Protein AF-A0A820RMN7-F1 (afdb_monomer_lite)

Radius of gyration: 21.55 Å; chains: 1; bounding box: 41×51×62 Å

pLDDT: mean 79.32, std 16.62, range [29.55, 95.19]

Foldseek 3Di:
DAFADDDDDPPDRQTDDDPPDDYDPPPPDPPQDDFACAQNDHFDFDPDPLVVQQVVCCVVPVGRVSSVVRDDPPGDHNPPDDDDDLVQLVQQVVLCVVQDDPVQQQAAEDEAQADPDCCLPPVVQVVCVVVVRRYYYHYDSHRDPPDPQVVDPDPDGDDDDSRDHADHPNPPVQVVVCVVPVVDHGDDQDWDQDPPPRDTHHPPDPDD

InterPro domains:
  IPR001173 Glycosyltransferase 2-like [PF00535] (85-199)
  IPR029044 Nucleotide-diphospho-sugar transferases [G3DSA:3.90.550.10] (23-207)
  IPR029044 Nucleotide-diphospho-sugar transferases [SSF53448] (85-196)

Secondary structure (DSSP, 8-state):
---B--SS-TT----B--TTS--SSS-SS-----STTGGG---PPPTTHHHHHHHHHHHHHSS-HHHHHTS-TTPPPP--PPP--HHHHHHHHHHHHHHS-GGG---EEEEE-S---HIIIIIHHHHHGGGTTSEEEEE-SS---TT-GGG--SSS-----TT--PPTT-HHHHHHHHHH-TTPPP-----EE-TTT--EE-TT----

Structure (mmCIF, N/CA/C/O backbone):
data_AF-A0A820RMN7-F1
#
_entry.id   AF-A0A820RMN7-F1
#
loop_
_atom_site.group_PDB
_atom_site.id
_atom_site.type_symbol
_atom_site.label_atom_id
_atom_site.label_alt_id
_atom_site.label_comp_id
_atom_site.label_asym_id
_atom_site.label_entity_id
_atom_site.label_seq_id
_atom_site.pdbx_PDB_ins_code
_atom_site.Cartn_x
_atom_site.Cartn_y
_atom_site.Cartn_z
_atom_site.occupancy
_atom_site.B_iso_or_equiv
_atom_site.auth_seq_id
_atom_site.auth_comp_id
_atom_site.auth_asym_id
_atom_site.auth_atom_id
_atom_site.pdbx_PDB_model_num
ATOM 1 N N . MET A 1 1 ? -3.510 15.944 -2.926 1.00 29.55 1 MET A N 1
ATOM 2 C CA . MET A 1 1 ? -3.097 17.102 -3.752 1.00 29.55 1 MET A CA 1
ATOM 3 C C . MET A 1 1 ? -4.203 17.357 -4.752 1.00 29.55 1 MET A C 1
ATOM 5 O O . MET A 1 1 ? -4.685 16.384 -5.316 1.00 29.55 1 MET A O 1
ATOM 9 N N . ILE A 1 2 ? -4.699 18.585 -4.882 1.00 30.62 2 ILE A N 1
ATOM 10 C CA . ILE A 1 2 ? -5.950 18.854 -5.607 1.00 30.62 2 ILE A CA 1
ATOM 11 C C . ILE A 1 2 ? -5.766 20.124 -6.465 1.00 30.62 2 ILE A C 1
ATOM 13 O O . ILE A 1 2 ? -4.924 20.970 -6.165 1.00 30.62 2 ILE A O 1
ATOM 17 N N . TYR A 1 3 ? -6.459 20.167 -7.602 1.00 33.47 3 TYR A N 1
ATOM 18 C CA . TYR A 1 3 ? -6.174 20.997 -8.782 1.00 33.47 3 TYR A CA 1
ATOM 19 C C . TYR A 1 3 ? -7.255 22.060 -8.955 1.00 33.47 3 TYR A C 1
ATOM 21 O O . TYR A 1 3 ? -8.330 21.873 -8.399 1.00 33.47 3 TYR A O 1
ATOM 29 N N . GLN A 1 4 ? -6.983 23.138 -9.708 1.00 33.19 4 GLN A N 1
ATOM 30 C CA . GLN A 1 4 ? -7.992 24.086 -10.206 1.00 33.19 4 GLN A CA 1
ATOM 31 C C . GLN A 1 4 ? -8.276 23.866 -11.705 1.00 33.19 4 GLN A C 1
ATOM 33 O O . GLN A 1 4 ? -7.352 23.662 -12.487 1.00 33.19 4 GLN A O 1
ATOM 38 N N . ASN A 1 5 ? -9.542 23.982 -12.116 1.00 37.28 5 ASN A N 1
ATOM 39 C CA . ASN A 1 5 ? -9.984 24.147 -13.498 1.00 37.28 5 ASN A CA 1
ATOM 40 C C . ASN A 1 5 ? -10.401 25.617 -13.662 1.00 37.28 5 ASN A C 1
ATOM 42 O O . ASN A 1 5 ? -11.427 26.049 -13.122 1.00 37.28 5 ASN A O 1
ATOM 46 N N . VAL A 1 6 ? -9.554 26.414 -14.311 1.00 36.62 6 VAL A N 1
ATOM 47 C CA . VAL A 1 6 ? -9.797 27.842 -14.541 1.00 36.62 6 VAL A CA 1
ATOM 48 C C . VAL A 1 6 ? -10.595 27.962 -15.841 1.00 36.62 6 VAL A C 1
ATOM 50 O O . VAL A 1 6 ? -10.057 27.739 -16.919 1.00 36.62 6 VAL A O 1
ATOM 53 N N . LYS A 1 7 ? -11.895 28.276 -15.754 1.00 40.50 7 LYS A N 1
ATOM 54 C CA . LYS A 1 7 ? -12.752 28.530 -16.932 1.00 40.50 7 LYS A CA 1
ATOM 55 C C . LYS A 1 7 ? -12.130 29.650 -17.786 1.00 40.50 7 LYS A C 1
ATOM 57 O O . LYS A 1 7 ? -11.790 30.696 -17.242 1.00 40.50 7 LYS A O 1
ATOM 62 N N . ASN A 1 8 ? -11.934 29.476 -19.095 1.00 38.66 8 ASN A N 1
ATOM 63 C CA . ASN A 1 8 ? -12.970 29.749 -20.104 1.00 38.66 8 ASN A CA 1
ATOM 64 C C . ASN A 1 8 ? -12.633 29.192 -21.511 1.00 38.66 8 ASN A C 1
ATOM 66 O O . ASN A 1 8 ? -13.117 29.726 -22.503 1.00 38.66 8 ASN A O 1
ATOM 70 N N . ASP A 1 9 ? -11.825 28.136 -21.625 1.00 42.34 9 ASP A N 1
ATOM 71 C CA . ASP A 1 9 ? -11.509 27.544 -22.931 1.00 42.34 9 ASP A CA 1
ATOM 72 C C . ASP A 1 9 ? -11.766 26.033 -22.918 1.00 42.34 9 ASP A C 1
ATOM 74 O O . ASP A 1 9 ? -11.056 25.253 -22.289 1.00 42.34 9 ASP A O 1
ATOM 78 N N . SER A 1 10 ? -12.834 25.613 -23.597 1.00 49.12 10 SER A N 1
ATOM 79 C CA . SER A 1 10 ? -13.259 24.214 -23.725 1.00 49.12 10 SER A CA 1
ATOM 80 C C . SER A 1 10 ? -12.279 23.335 -24.510 1.00 49.12 10 SER A C 1
ATOM 82 O O . SER A 1 10 ? -12.526 22.140 -24.660 1.00 49.12 10 SER A O 1
ATOM 84 N N . SER A 1 11 ? -11.190 23.906 -25.027 1.00 48.00 11 SER A N 1
ATOM 85 C CA . SER A 1 11 ? -10.169 23.180 -25.778 1.00 48.00 11 SER A CA 1
ATOM 86 C C . SER A 1 11 ? -9.044 22.596 -24.917 1.00 48.00 11 SER A C 1
ATOM 88 O O . SER A 1 11 ? -8.325 21.726 -25.407 1.00 48.00 11 SER A O 1
ATOM 90 N N . ASN A 1 12 ? -8.903 23.004 -23.646 1.00 46.81 12 ASN A N 1
ATOM 91 C CA . ASN A 1 12 ? -7.830 22.509 -22.784 1.00 46.81 12 ASN A CA 1
ATOM 92 C C . ASN A 1 12 ? -8.325 22.195 -21.362 1.00 46.81 12 ASN A C 1
ATOM 94 O O . ASN A 1 12 ? -8.528 23.079 -20.535 1.00 46.81 12 ASN A O 1
ATOM 98 N N . LEU A 1 13 ? -8.547 20.902 -21.103 1.00 51.12 13 LEU A N 1
ATOM 99 C CA . LEU A 1 13 ? -9.086 20.361 -19.847 1.00 51.12 13 LEU A CA 1
ATOM 100 C C . LEU A 1 13 ? -7.989 19.967 -18.842 1.00 51.12 13 LEU A C 1
ATOM 102 O O . LEU A 1 13 ? -8.289 19.316 -17.841 1.00 51.12 13 LEU A O 1
ATOM 106 N N . GLU A 1 14 ? -6.724 20.313 -19.103 1.00 48.31 14 GLU A N 1
ATOM 107 C CA . GLU A 1 14 ? -5.620 19.906 -18.237 1.00 48.31 14 GLU A CA 1
ATOM 108 C C . GLU A 1 14 ? -5.673 20.636 -16.885 1.00 48.31 14 GLU A C 1
ATOM 110 O O . GLU A 1 14 ? -5.646 21.869 -16.827 1.00 48.31 14 GLU A O 1
ATOM 115 N N . PRO A 1 15 ? -5.740 19.896 -15.766 1.00 46.97 15 PRO A N 1
ATOM 116 C CA . PRO A 1 15 ? -5.758 20.508 -14.454 1.00 46.97 15 PRO A CA 1
ATOM 117 C C . PRO A 1 15 ? -4.387 21.120 -14.137 1.00 46.97 15 PRO A C 1
ATOM 119 O O . PRO A 1 15 ? -3.348 20.470 -14.268 1.00 46.97 15 PRO A O 1
ATOM 122 N N . ILE A 1 16 ? -4.381 22.367 -13.666 1.00 48.50 16 ILE A N 1
ATOM 123 C CA . ILE A 1 16 ? -3.159 23.105 -13.321 1.00 48.50 16 ILE A CA 1
ATOM 124 C C . ILE A 1 16 ? -3.043 23.155 -11.797 1.00 48.50 16 ILE A C 1
ATOM 126 O O . ILE A 1 16 ? -3.987 23.537 -11.098 1.00 48.50 16 ILE A O 1
ATOM 130 N N . MET A 1 17 ? -1.883 22.767 -11.261 1.00 49.47 17 MET A N 1
ATOM 131 C CA . MET A 1 17 ? -1.579 23.009 -9.853 1.00 49.47 17 MET A CA 1
ATOM 132 C C . MET A 1 17 ? -1.017 24.417 -9.686 1.00 49.47 17 MET A C 1
ATOM 134 O O . MET A 1 17 ? 0.024 24.751 -10.251 1.00 49.47 17 MET A O 1
ATOM 138 N N . ILE A 1 18 ? -1.660 25.209 -8.832 1.00 59.84 18 ILE A N 1
ATOM 139 C CA . ILE A 1 18 ? -1.174 26.535 -8.461 1.00 59.84 18 ILE A CA 1
ATOM 140 C C . ILE A 1 18 ? -0.658 26.474 -7.021 1.00 59.84 18 ILE A C 1
ATOM 142 O O . ILE A 1 18 ? -1.425 26.313 -6.071 1.00 59.84 18 ILE A O 1
ATOM 146 N N . LYS A 1 19 ? 0.668 26.556 -6.850 1.00 47.69 19 LYS A N 1
ATOM 147 C CA . LYS A 1 19 ? 1.310 26.483 -5.527 1.00 47.69 19 LYS A CA 1
ATOM 148 C C . LYS A 1 19 ? 0.769 27.579 -4.604 1.00 47.69 19 LYS A C 1
ATOM 150 O O . LYS A 1 19 ? 0.758 28.748 -4.969 1.00 47.69 19 LYS A O 1
ATOM 155 N N . GLY A 1 20 ? 0.370 27.188 -3.394 1.00 54.28 20 GLY A N 1
ATOM 156 C CA . GLY A 1 20 ? -0.159 28.106 -2.379 1.00 54.28 20 GLY A CA 1
ATOM 157 C C . GLY A 1 20 ? -1.645 28.448 -2.529 1.00 54.28 20 GLY A C 1
ATOM 158 O O . GLY A 1 20 ? -2.150 29.224 -1.724 1.00 54.28 20 GLY A O 1
ATOM 159 N N . ILE A 1 21 ? -2.350 27.863 -3.505 1.00 58.81 21 ILE A N 1
ATOM 160 C CA . ILE A 1 21 ? -3.786 28.073 -3.727 1.00 58.81 21 ILE A CA 1
ATOM 161 C C . ILE A 1 21 ? -4.535 26.750 -3.520 1.00 58.81 21 ILE A C 1
ATOM 163 O O . ILE A 1 21 ? -4.115 25.708 -4.021 1.00 58.81 21 ILE A O 1
ATOM 167 N N . LEU A 1 22 ? -5.642 26.795 -2.771 1.00 53.69 22 LEU A N 1
ATOM 168 C CA . LEU A 1 22 ? -6.578 25.675 -2.622 1.00 53.69 22 LEU A CA 1
ATOM 169 C C . LEU A 1 22 ? -7.210 25.350 -3.992 1.00 53.69 22 LEU A C 1
ATOM 171 O O . LEU A 1 22 ? -7.574 26.271 -4.733 1.00 53.69 22 LEU A O 1
ATOM 175 N N . GLY A 1 23 ? -7.318 24.072 -4.355 1.00 58.25 23 GLY A N 1
ATOM 176 C CA . GLY A 1 23 ? -7.874 23.648 -5.641 1.00 58.25 23 GLY A CA 1
ATOM 177 C C . GLY A 1 23 ? -9.359 24.020 -5.820 1.00 58.25 23 GLY A C 1
ATOM 178 O O . GLY A 1 23 ? -9.973 24.701 -4.996 1.00 58.25 23 GLY A O 1
ATOM 179 N N . ASN A 1 24 ? -9.952 23.655 -6.960 1.00 59.44 24 ASN A N 1
ATOM 180 C CA . ASN A 1 24 ? -11.324 24.042 -7.319 1.00 59.44 24 ASN A CA 1
ATOM 181 C C . ASN A 1 24 ? -12.367 22.959 -7.021 1.00 59.44 24 ASN A C 1
ATOM 183 O O . ASN A 1 24 ? -13.555 23.241 -7.179 1.00 59.44 24 ASN A O 1
ATOM 187 N N . TYR A 1 25 ? -11.930 21.760 -6.632 1.00 55.09 25 TYR A N 1
ATOM 188 C CA . TYR A 1 25 ? -12.796 20.642 -6.251 1.00 55.09 25 TYR A CA 1
ATOM 189 C C . TYR A 1 25 ? -12.838 20.426 -4.738 1.00 55.09 25 TYR A C 1
ATOM 191 O O . TYR A 1 25 ? -13.730 19.737 -4.247 1.00 55.09 25 TYR A O 1
ATOM 199 N N . GLU A 1 26 ? -11.914 21.021 -3.983 1.00 62.78 26 GLU A N 1
ATOM 200 C CA . GLU A 1 26 ? -12.015 21.071 -2.535 1.00 62.78 26 GLU A CA 1
ATOM 201 C C . GLU A 1 26 ? -13.269 21.825 -2.125 1.00 62.78 26 GLU A C 1
ATOM 203 O O . GLU A 1 26 ? -13.617 22.845 -2.737 1.00 62.78 26 GLU A O 1
ATOM 208 N N . PRO A 1 27 ? -13.909 21.392 -1.033 1.00 61.31 27 PRO A N 1
ATOM 209 C CA . PRO A 1 27 ? -14.908 22.207 -0.379 1.00 61.31 27 PRO A CA 1
ATOM 210 C C . PRO A 1 27 ? -14.264 23.548 -0.008 1.00 61.31 27 PRO A C 1
ATOM 212 O O . PRO A 1 27 ? -13.458 23.639 0.916 1.00 61.31 27 PRO A O 1
ATOM 215 N N . LYS A 1 28 ? -14.601 24.603 -0.759 1.00 60.03 28 LYS A N 1
ATOM 216 C CA . LYS A 1 28 ? -14.066 25.959 -0.535 1.00 60.03 28 LYS A CA 1
ATOM 217 C C . LYS A 1 28 ? -14.424 26.476 0.855 1.00 60.03 28 LYS A C 1
ATOM 219 O O . LYS A 1 28 ? -13.662 27.221 1.455 1.00 60.03 28 LYS A O 1
ATOM 224 N N . ASN A 1 29 ? -15.573 26.023 1.349 1.00 66.88 29 ASN A N 1
ATOM 225 C CA . ASN A 1 29 ? -16.060 26.236 2.695 1.00 66.88 29 ASN A CA 1
ATOM 226 C C . ASN A 1 29 ? -16.350 24.860 3.294 1.00 66.88 29 ASN A C 1
ATOM 228 O O . ASN A 1 29 ? -17.453 24.340 3.135 1.00 66.88 29 ASN A O 1
ATOM 232 N N . LEU A 1 30 ? -15.360 24.251 3.948 1.00 63.16 30 LEU A N 1
ATOM 233 C CA . LEU A 1 30 ? -15.646 23.147 4.861 1.00 63.16 30 LEU A CA 1
ATOM 234 C C . LEU A 1 30 ? -16.547 23.710 5.962 1.00 63.16 30 LEU A C 1
ATOM 236 O O . LEU A 1 30 ? -16.116 24.552 6.755 1.00 63.16 30 LEU A O 1
ATOM 240 N N . VAL A 1 31 ? -17.816 23.308 5.961 1.00 71.88 31 VAL A N 1
ATOM 241 C CA . VAL A 1 31 ? -18.737 23.656 7.040 1.00 71.88 31 VAL A CA 1
ATOM 242 C C . VAL A 1 31 ? -18.183 22.983 8.283 1.00 71.88 31 VAL A C 1
ATOM 244 O O . VAL A 1 31 ? -18.165 21.765 8.362 1.00 71.88 31 VAL A O 1
ATOM 247 N N . LYS A 1 32 ? -17.680 23.756 9.246 1.00 66.88 32 LYS A N 1
ATOM 248 C CA . LYS A 1 32 ? -17.280 23.178 10.529 1.00 66.88 32 LYS A CA 1
ATOM 249 C C . LYS A 1 32 ? -18.546 22.674 11.204 1.00 66.88 32 LYS A C 1
ATOM 251 O O . LYS A 1 32 ? -19.393 23.495 11.553 1.00 66.88 32 LYS A O 1
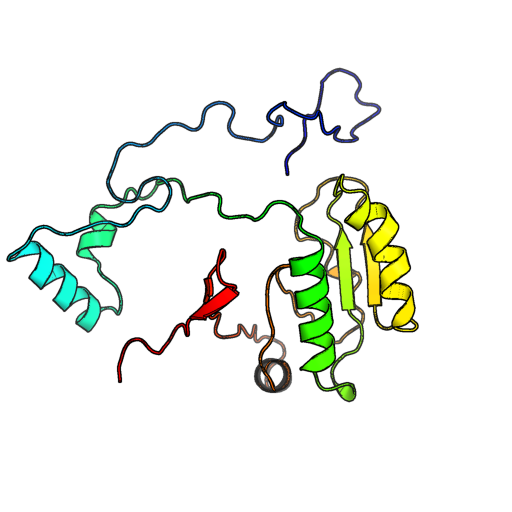ATOM 256 N N . ILE A 1 33 ? -18.679 21.362 11.367 1.00 75.50 33 ILE A N 1
ATOM 257 C CA . ILE A 1 33 ? -19.800 20.772 12.093 1.00 75.50 33 ILE A CA 1
ATOM 258 C C . ILE A 1 33 ? -19.341 20.658 13.545 1.00 75.50 33 ILE A C 1
ATOM 260 O O . ILE A 1 33 ? -18.501 19.818 13.854 1.00 75.50 33 ILE A O 1
ATOM 264 N N . PRO A 1 34 ? -19.790 21.534 14.459 1.00 82.19 34 PRO A N 1
ATOM 265 C CA . PRO A 1 34 ? -19.365 21.435 15.843 1.00 82.19 34 PRO A CA 1
ATOM 266 C C . PRO A 1 34 ? -19.955 20.167 16.460 1.00 82.19 34 PRO A C 1
ATOM 268 O O . PRO A 1 34 ? -21.144 19.891 16.313 1.00 82.19 34 PRO A O 1
ATOM 271 N N . GLY A 1 35 ? -19.143 19.414 17.190 1.00 87.25 35 GLY A N 1
ATOM 272 C CA . GLY A 1 35 ? -19.634 18.258 17.923 1.00 87.25 35 GLY A CA 1
ATOM 273 C C . GLY A 1 35 ? -18.528 17.286 18.314 1.00 87.25 35 GLY A C 1
ATOM 274 O O . GLY A 1 35 ? -17.397 17.402 17.832 1.00 87.25 35 GLY A O 1
ATOM 275 N N . PRO A 1 36 ? -18.837 16.330 19.202 1.00 89.31 36 PRO A N 1
ATOM 276 C CA . PRO A 1 36 ? -17.925 15.245 19.533 1.00 89.31 36 PRO A CA 1
ATOM 277 C C . PRO A 1 36 ? -17.504 14.472 18.276 1.00 89.31 36 PRO A C 1
ATOM 279 O O . PRO A 1 36 ? -18.332 14.122 17.438 1.00 89.31 36 PRO A O 1
ATOM 282 N N . GLY A 1 37 ? -16.206 14.202 18.147 1.00 86.38 37 GLY A N 1
ATOM 283 C CA . GLY A 1 37 ? -15.661 13.377 17.069 1.00 86.38 37 GLY A CA 1
ATOM 284 C C . GLY A 1 37 ? -15.483 14.058 15.711 1.00 86.38 37 GLY A C 1
ATOM 285 O O . GLY A 1 37 ? -15.079 13.384 14.757 1.00 86.38 37 GLY A O 1
ATOM 286 N N . GLU A 1 38 ? -15.767 15.361 15.610 1.00 88.62 38 GLU A N 1
ATOM 287 C CA . GLU A 1 38 ? -15.508 16.154 14.405 1.00 88.62 38 GLU A CA 1
ATOM 288 C C . GLU A 1 38 ? -14.009 16.198 14.078 1.00 88.62 38 GLU A C 1
ATOM 290 O O . GLU A 1 38 ? -13.166 16.240 14.973 1.00 88.62 38 GLU A O 1
ATOM 295 N N . ASN A 1 39 ? -13.667 16.201 12.786 1.00 79.56 39 ASN A N 1
ATOM 296 C CA . ASN A 1 39 ? -12.289 16.120 12.285 1.00 79.56 39 ASN A CA 1
ATOM 297 C C . ASN A 1 39 ? -11.519 14.904 12.826 1.00 79.56 39 ASN A C 1
ATOM 299 O O . ASN A 1 39 ? -10.297 14.949 12.955 1.00 79.56 39 ASN A O 1
ATOM 303 N N . GLY A 1 40 ? -12.228 13.813 13.128 1.00 82.25 40 GLY A N 1
ATOM 304 C CA . GLY A 1 40 ? -11.637 12.570 13.619 1.00 82.25 40 GLY A CA 1
ATOM 305 C C . GLY A 1 40 ? -11.067 12.638 15.038 1.00 82.25 40 GLY A C 1
ATOM 306 O O . GLY A 1 40 ? -10.255 11.784 15.384 1.00 82.25 40 GLY A O 1
ATOM 307 N N . GLU A 1 41 ? -11.453 13.624 15.851 1.00 88.81 41 GLU A N 1
ATOM 308 C CA . GLU A 1 41 ? -11.072 13.660 17.268 1.00 88.81 41 GLU A CA 1
ATOM 309 C C . GLU A 1 41 ? -11.697 12.498 18.062 1.00 88.81 41 GLU A C 1
ATOM 311 O O . GLU A 1 41 ? -12.733 11.941 17.694 1.00 88.81 41 GLU A O 1
ATOM 316 N N . GLY A 1 42 ? -11.072 12.123 19.178 1.00 87.75 42 GLY A N 1
ATOM 317 C CA . GLY A 1 42 ? -11.634 11.129 20.094 1.00 87.75 42 GLY A CA 1
ATOM 318 C C . GLY A 1 42 ? -12.857 11.663 20.848 1.00 87.75 42 GLY A C 1
ATOM 319 O O . GLY A 1 42 ? -12.942 12.853 21.152 1.00 87.75 42 GLY A O 1
ATOM 320 N N . VAL A 1 43 ? -13.796 10.777 21.191 1.00 90.88 43 VAL A N 1
ATOM 321 C CA . VAL A 1 43 ? -14.938 11.103 22.059 1.00 90.88 43 VAL A CA 1
ATOM 322 C C . VAL A 1 43 ? -14.732 10.472 23.425 1.00 90.88 43 VAL A C 1
ATOM 324 O O . VAL A 1 43 ? -14.704 9.251 23.554 1.00 90.88 43 VAL A O 1
ATOM 327 N N . SER A 1 44 ? -14.625 11.315 24.450 1.00 90.06 44 SER A N 1
ATOM 328 C CA . SER A 1 44 ? -14.587 10.872 25.842 1.00 90.06 44 SER A CA 1
ATOM 329 C C . SER A 1 44 ? -15.998 10.835 26.423 1.00 90.06 44 SER A C 1
ATOM 331 O O . SER A 1 44 ? -16.745 11.811 26.323 1.00 90.06 44 SER A O 1
ATOM 333 N N . LEU A 1 45 ? -16.354 9.712 27.043 1.00 91.12 45 LEU A N 1
ATOM 334 C CA . LEU A 1 45 ? -17.604 9.561 27.788 1.00 91.12 45 LEU A CA 1
ATOM 335 C C . LEU A 1 45 ? -17.460 10.137 29.198 1.00 91.12 45 LEU A C 1
ATOM 337 O O . LEU A 1 45 ? -16.370 10.112 29.771 1.00 91.12 45 LEU A O 1
ATOM 341 N N . LYS A 1 46 ? -18.558 10.643 29.764 1.00 92.50 46 LYS A N 1
ATOM 342 C CA . LYS A 1 46 ? -18.591 11.042 31.172 1.00 92.50 46 LYS A CA 1
ATOM 343 C C . LYS A 1 46 ? -18.496 9.803 32.055 1.00 92.50 46 LYS A C 1
ATOM 345 O O . LYS A 1 46 ? -19.061 8.756 31.733 1.00 92.50 46 LYS A O 1
ATOM 350 N N . ASP A 1 47 ? -17.816 9.944 33.186 1.00 91.75 47 ASP A N 1
ATOM 351 C CA . ASP A 1 47 ? -17.751 8.884 34.188 1.00 91.75 47 ASP A CA 1
ATOM 352 C C . ASP A 1 47 ? -19.149 8.514 34.723 1.00 91.75 47 ASP A C 1
ATOM 354 O O . ASP A 1 47 ? -20.104 9.292 34.640 1.00 91.75 47 ASP A O 1
ATOM 358 N N . GLY A 1 48 ? -19.263 7.309 35.286 1.00 93.75 48 GLY A N 1
ATOM 359 C CA . GLY A 1 48 ? -20.518 6.761 35.806 1.00 93.75 48 GLY A CA 1
ATOM 360 C C . GLY A 1 48 ? -21.278 5.932 34.770 1.00 93.75 48 GLY A C 1
ATOM 361 O O . GLY A 1 48 ? -20.676 5.180 34.004 1.00 93.75 48 GLY A O 1
ATOM 362 N N . GLU A 1 49 ? -22.607 6.052 34.756 1.00 94.06 49 GLU A N 1
ATOM 363 C CA . GLU A 1 49 ? -23.493 5.205 33.941 1.00 94.06 49 GLU A CA 1
ATOM 364 C C . GLU A 1 49 ? -23.218 5.300 32.434 1.00 94.06 49 GLU A C 1
ATOM 366 O O . GLU A 1 49 ? -23.390 4.329 31.703 1.00 94.06 49 GLU A O 1
ATOM 371 N N . GLU A 1 50 ? -22.787 6.463 31.940 1.00 93.12 50 GLU A N 1
ATOM 372 C CA . GLU A 1 50 ? -22.494 6.645 30.517 1.00 93.12 50 GLU A CA 1
ATOM 373 C C . GLU A 1 50 ? -21.287 5.814 30.076 1.00 93.12 50 GLU A C 1
ATOM 375 O O . GLU A 1 50 ? -21.381 5.070 29.098 1.00 93.12 50 GLU A O 1
ATOM 380 N N . LYS A 1 51 ? -20.187 5.881 30.831 1.00 93.38 51 LYS A N 1
ATOM 381 C CA . LYS A 1 51 ? -19.002 5.058 30.589 1.00 93.38 51 LYS A CA 1
ATOM 382 C C . LYS A 1 51 ? -19.298 3.566 30.739 1.00 93.38 51 LYS A C 1
ATOM 384 O O . LYS A 1 51 ? -18.906 2.806 29.863 1.00 93.38 51 LYS A O 1
ATOM 389 N N . GLN A 1 52 ? -20.057 3.165 31.764 1.00 95.19 52 GLN A N 1
ATOM 390 C CA . GLN A 1 52 ? -20.445 1.761 31.976 1.00 95.19 52 GLN A CA 1
ATOM 391 C C . GLN A 1 52 ? -21.273 1.201 30.812 1.00 95.19 52 GLN A C 1
ATOM 393 O O . GLN A 1 52 ? -21.041 0.079 30.370 1.00 95.19 52 GLN A O 1
ATOM 398 N N . ARG A 1 53 ? -22.220 1.983 30.272 1.00 95.19 53 ARG A N 1
ATOM 399 C CA . ARG A 1 53 ? -22.961 1.595 29.061 1.00 95.19 53 ARG A CA 1
ATOM 400 C C . ARG A 1 53 ? -22.044 1.494 27.843 1.00 95.19 53 ARG A C 1
ATOM 402 O O . ARG A 1 53 ? -22.201 0.570 27.054 1.00 95.19 53 ARG A O 1
ATOM 409 N N . GLY A 1 54 ? -21.087 2.414 27.708 1.00 92.38 54 GLY A N 1
ATOM 410 C CA . GLY A 1 54 ? -20.082 2.373 26.647 1.00 92.38 54 GLY A CA 1
ATOM 411 C C . GLY A 1 54 ? -19.216 1.114 26.713 1.00 92.38 54 GLY A C 1
ATOM 412 O O . GLY A 1 54 ? -19.081 0.420 25.713 1.00 92.38 54 GLY A O 1
ATOM 413 N N . GLU A 1 55 ? -18.689 0.780 27.891 1.00 92.19 55 GLU A N 1
ATOM 414 C CA . GLU A 1 55 ? -17.905 -0.439 28.134 1.00 92.19 55 GLU A CA 1
ATOM 415 C C . GLU A 1 55 ? -18.729 -1.695 27.827 1.00 92.19 55 GLU A C 1
ATOM 417 O O . GLU A 1 55 ? -18.301 -2.520 27.025 1.00 92.19 55 GLU A O 1
ATOM 422 N N . LYS A 1 56 ? -19.965 -1.777 28.336 1.00 94.00 56 LYS A N 1
ATOM 423 C CA . LYS A 1 56 ? -20.870 -2.892 28.030 1.00 94.00 56 LYS A CA 1
ATOM 424 C C . LYS A 1 56 ? -21.154 -3.028 26.528 1.00 94.00 56 LYS A C 1
ATOM 426 O O . LYS A 1 56 ? -21.192 -4.137 26.014 1.00 94.00 56 LYS A O 1
ATOM 431 N N . SER A 1 57 ? -21.329 -1.919 25.805 1.00 89.69 57 SER A N 1
ATOM 432 C CA . SER A 1 57 ? -21.560 -1.967 24.353 1.00 89.69 57 SER A CA 1
ATOM 433 C C . SER A 1 57 ? -20.356 -2.511 23.576 1.00 89.69 57 SER A C 1
ATOM 435 O O . SER A 1 57 ? -20.534 -3.153 22.544 1.00 89.69 57 SER A O 1
ATOM 437 N N . VAL A 1 58 ? -19.133 -2.321 24.088 1.00 87.06 58 VAL A N 1
ATOM 438 C CA . VAL A 1 58 ? -17.938 -2.945 23.507 1.00 87.06 58 VAL A CA 1
ATOM 439 C C . VAL A 1 58 ? -17.986 -4.460 23.696 1.00 87.06 58 VAL A C 1
ATOM 441 O O . VAL A 1 58 ? -17.671 -5.178 22.752 1.00 87.06 58 VAL A O 1
ATOM 444 N N . ASP A 1 59 ? -18.429 -4.947 24.856 1.00 85.50 59 ASP A N 1
ATOM 445 C CA . ASP A 1 59 ? -18.594 -6.386 25.096 1.00 85.50 59 ASP A CA 1
ATOM 446 C C . ASP A 1 59 ? -19.698 -6.991 24.210 1.00 85.50 59 ASP A C 1
ATOM 448 O O . ASP A 1 59 ? -19.514 -8.064 23.633 1.00 85.50 59 ASP A O 1
ATOM 452 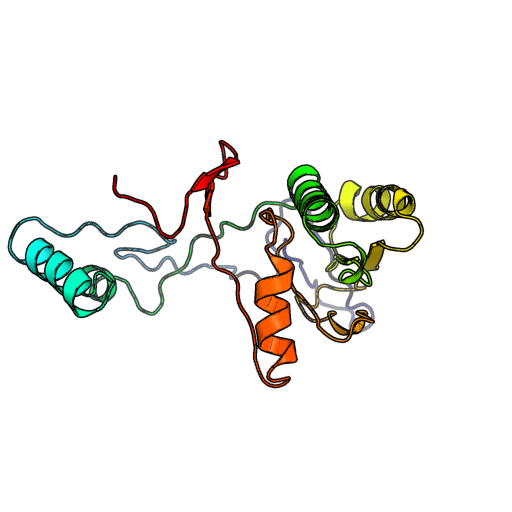N N . ASP A 1 60 ? -20.827 -6.289 24.067 1.00 87.38 60 ASP A N 1
ATOM 453 C CA . ASP A 1 60 ? -21.997 -6.769 23.323 1.00 87.38 60 ASP A CA 1
ATOM 454 C C . ASP A 1 60 ? -21.800 -6.690 21.791 1.00 87.38 60 ASP A C 1
ATOM 456 O O . ASP A 1 60 ? -22.247 -7.579 21.060 1.00 87.38 60 ASP A O 1
ATOM 460 N N . TYR A 1 61 ? -21.131 -5.644 21.285 1.00 80.62 61 TYR A N 1
ATOM 461 C CA . TYR A 1 61 ? -21.072 -5.325 19.847 1.00 80.62 61 TYR A CA 1
ATOM 462 C C . TYR A 1 61 ? -19.657 -5.183 19.270 1.00 80.62 61 TYR A C 1
ATOM 464 O O . TYR A 1 61 ? -19.497 -5.082 18.052 1.00 80.62 61 TYR A O 1
ATOM 472 N N . GLY A 1 62 ? -18.618 -5.169 20.106 1.00 80.44 62 GLY A N 1
ATOM 473 C CA . GLY A 1 62 ? -17.224 -4.988 19.686 1.00 80.44 62 GLY A CA 1
ATOM 474 C C . GLY A 1 62 ? -16.808 -3.533 19.444 1.00 80.44 62 GLY A C 1
ATOM 475 O O . GLY A 1 62 ? -15.692 -3.285 18.989 1.00 80.44 62 GLY A O 1
ATOM 476 N N . PHE A 1 63 ? -17.673 -2.557 19.726 1.00 83.44 63 PHE A N 1
ATOM 477 C CA . PHE A 1 63 ? -17.372 -1.128 19.612 1.00 83.44 63 PHE A CA 1
ATOM 478 C C . PHE A 1 63 ? -18.218 -0.300 20.586 1.00 83.44 63 PHE A C 1
ATOM 480 O O . PHE A 1 63 ? -19.264 -0.736 21.052 1.00 83.44 63 PHE A O 1
ATOM 487 N N . ASN A 1 64 ? -17.761 0.915 20.901 1.00 91.19 64 ASN A N 1
ATOM 488 C CA . ASN A 1 64 ? -18.436 1.788 21.861 1.00 91.19 64 ASN A CA 1
ATOM 489 C C . ASN A 1 64 ? -19.611 2.530 21.199 1.00 91.19 64 ASN A C 1
ATOM 491 O O . ASN A 1 64 ? -19.433 3.594 20.598 1.00 91.19 64 ASN A O 1
ATOM 495 N N . GLU A 1 65 ? -20.810 1.961 21.308 1.00 93.75 65 GLU A N 1
ATOM 496 C CA . GLU A 1 65 ? -22.046 2.495 20.724 1.00 93.75 65 GLU A CA 1
ATOM 497 C C . GLU A 1 65 ? -22.399 3.867 21.313 1.00 93.75 65 GLU A C 1
ATOM 499 O O . GLU A 1 65 ? -22.698 4.798 20.571 1.00 93.75 65 GLU A O 1
ATOM 504 N N . VAL A 1 66 ? -22.243 4.045 22.628 1.00 94.62 66 VAL A N 1
ATOM 505 C CA . VAL A 1 66 ? -22.547 5.311 23.321 1.00 94.62 66 VAL A CA 1
ATOM 506 C C . VAL A 1 66 ? -21.660 6.458 22.824 1.00 94.62 66 VAL A C 1
ATOM 508 O O . VAL A 1 66 ? -22.105 7.603 22.715 1.00 94.62 66 VAL A O 1
ATOM 511 N N . ALA A 1 67 ? -20.393 6.177 22.513 1.00 92.62 67 ALA A N 1
ATOM 512 C CA . ALA A 1 67 ? -19.512 7.146 21.872 1.00 92.62 67 ALA A CA 1
ATOM 513 C C . ALA A 1 67 ? -19.947 7.416 20.424 1.00 92.62 67 ALA A C 1
ATOM 515 O O . ALA A 1 67 ? -19.955 8.573 20.010 1.00 92.62 67 ALA A O 1
ATOM 516 N N . SER A 1 68 ? -20.348 6.381 19.680 1.00 92.12 68 SER A N 1
ATOM 517 C CA . SER A 1 68 ? -20.836 6.504 18.301 1.00 92.12 68 SER A CA 1
ATOM 518 C C . SER A 1 68 ? -22.102 7.359 18.196 1.00 92.12 68 SER A C 1
ATOM 520 O O . SER A 1 68 ? -22.174 8.214 17.321 1.00 92.12 68 SER A O 1
ATOM 522 N N . GLU A 1 69 ? -23.068 7.199 19.103 1.00 93.69 69 GLU A N 1
ATOM 523 C CA . GLU A 1 69 ? -24.316 7.984 19.144 1.00 93.69 69 GLU A CA 1
ATOM 524 C C . GLU A 1 69 ? -24.079 9.488 19.343 1.00 93.69 69 GLU A C 1
ATOM 526 O O . GLU A 1 69 ? -24.898 10.318 18.950 1.00 93.69 69 GLU A O 1
ATOM 531 N N . LYS A 1 70 ? -22.957 9.859 19.970 1.00 92.19 70 LYS A N 1
ATOM 532 C CA . LYS A 1 70 ? -22.569 11.261 20.187 1.00 92.19 70 LYS A CA 1
ATOM 533 C C . LYS A 1 70 ? -21.888 11.890 18.980 1.00 92.19 70 LYS A C 1
ATOM 535 O O . LYS A 1 70 ? -21.742 13.113 18.944 1.00 92.19 70 LYS A O 1
ATOM 540 N N . ILE A 1 71 ? -21.415 11.073 18.047 1.00 90.69 71 ILE A N 1
ATOM 541 C CA . ILE A 1 71 ? -20.721 11.524 16.850 1.00 90.69 71 ILE A CA 1
ATOM 542 C C . ILE A 1 71 ? -21.765 11.803 15.774 1.00 90.69 71 ILE A C 1
ATOM 544 O O . ILE A 1 71 ? -22.639 10.983 15.509 1.00 90.69 71 ILE A O 1
ATOM 548 N N . SER A 1 72 ? -21.665 12.967 15.131 1.00 89.69 72 SER A N 1
ATOM 549 C CA . SER A 1 72 ? -22.534 13.289 13.997 1.00 89.69 72 SER A CA 1
ATOM 550 C C . SER A 1 72 ? -22.377 12.254 12.880 1.00 89.69 72 SER A C 1
ATOM 552 O O . SER A 1 72 ? -21.253 11.919 12.504 1.00 89.69 72 SER A O 1
ATOM 554 N N . LEU A 1 73 ? -23.493 11.814 12.293 1.00 86.94 73 LEU A N 1
ATOM 555 C CA . LEU A 1 73 ? -23.476 10.968 11.093 1.00 86.94 73 LEU A CA 1
ATOM 556 C C . LEU A 1 73 ? -22.809 11.675 9.901 1.00 86.94 73 LEU A C 1
ATOM 558 O O . LEU A 1 73 ? -22.226 11.013 9.048 1.00 86.94 73 LEU A O 1
ATOM 562 N N . ASP A 1 74 ? -22.827 13.011 9.893 1.00 84.56 74 ASP A N 1
ATOM 563 C CA . ASP A 1 74 ? -22.243 13.859 8.850 1.00 84.56 74 ASP A CA 1
ATOM 564 C C . ASP A 1 74 ? -20.855 14.413 9.225 1.00 84.56 74 ASP A C 1
ATOM 566 O O . ASP A 1 74 ? -20.387 15.367 8.604 1.00 84.56 74 ASP A O 1
ATOM 570 N N . ARG A 1 75 ? -20.194 13.881 10.268 1.00 84.38 75 ARG A N 1
ATOM 571 C CA . ARG A 1 75 ? -18.894 14.406 10.726 1.00 84.38 75 ARG A CA 1
ATOM 572 C C . ARG A 1 75 ? -17.840 14.426 9.615 1.00 84.38 75 ARG A C 1
ATOM 574 O O . ARG A 1 75 ? -17.765 13.527 8.774 1.00 84.38 75 ARG A O 1
ATOM 581 N N . HIS A 1 76 ? -16.919 15.379 9.694 1.00 80.19 76 HIS A N 1
ATOM 582 C CA . HIS A 1 76 ? -15.707 15.342 8.883 1.00 80.19 76 HIS A CA 1
ATOM 583 C C . HIS A 1 76 ? -14.675 14.391 9.495 1.00 80.19 76 HIS A C 1
ATOM 585 O O . HIS A 1 76 ? -14.448 14.371 10.707 1.00 80.19 76 HIS A O 1
ATOM 591 N N . ALA A 1 77 ? -13.999 13.623 8.643 1.00 78.19 77 ALA A N 1
ATOM 592 C CA . ALA A 1 77 ? -12.799 12.887 9.022 1.00 78.19 77 ALA A CA 1
ATOM 593 C C . ALA A 1 77 ? -11.559 13.782 8.885 1.00 78.19 77 ALA A C 1
ATOM 595 O O . ALA A 1 77 ? -11.512 14.671 8.032 1.00 78.19 77 ALA A O 1
ATOM 596 N N . ARG A 1 78 ? -10.529 13.523 9.701 1.00 75.56 78 ARG A N 1
ATOM 597 C CA . ARG A 1 78 ? -9.225 14.173 9.534 1.00 75.56 78 ARG A CA 1
ATOM 598 C C . ARG A 1 78 ? -8.645 13.790 8.175 1.00 75.56 78 ARG A C 1
ATOM 600 O O . ARG A 1 78 ? -8.534 12.604 7.872 1.00 75.56 78 ARG A O 1
ATOM 607 N N . ASP A 1 79 ? -8.203 14.771 7.390 1.00 66.12 79 ASP A N 1
ATOM 608 C CA . ASP A 1 79 ? -7.345 14.474 6.244 1.00 66.12 79 ASP A CA 1
ATOM 609 C C . ASP A 1 79 ? -5.950 14.096 6.763 1.00 66.12 79 ASP A C 1
ATOM 611 O O . ASP A 1 79 ? -5.129 14.951 7.096 1.00 66.12 79 ASP A O 1
ATOM 615 N N . THR A 1 80 ? -5.711 12.794 6.895 1.00 62.19 80 THR A N 1
ATOM 616 C CA . THR A 1 80 ? -4.430 12.222 7.320 1.00 62.19 80 THR A CA 1
ATOM 617 C C . THR A 1 80 ? -3.533 11.860 6.145 1.00 62.19 80 THR A C 1
ATOM 619 O O . THR A 1 80 ? -2.445 11.328 6.369 1.00 62.19 80 THR A O 1
ATOM 622 N N . LYS A 1 81 ? -3.949 12.127 4.895 1.00 56.84 81 LYS A N 1
ATOM 623 C CA . LYS A 1 81 ? -3.170 11.709 3.728 1.00 56.84 81 LYS A CA 1
ATOM 624 C C . LYS A 1 81 ? -1.804 12.396 3.790 1.00 56.84 81 LYS A C 1
ATOM 626 O O . LYS A 1 81 ? -1.736 13.633 3.761 1.00 56.84 81 LYS A O 1
ATOM 631 N N . PRO A 1 82 ? -0.702 11.634 3.842 1.00 57.69 82 PRO A N 1
ATOM 632 C CA . PRO A 1 82 ? 0.616 12.232 3.799 1.00 57.69 82 PRO A CA 1
ATOM 633 C C . PRO A 1 82 ? 0.785 12.966 2.465 1.00 57.69 82 PRO A C 1
ATOM 635 O O . PRO A 1 82 ? 0.318 12.524 1.411 1.00 57.69 82 PRO A O 1
ATOM 638 N N . LYS A 1 83 ? 1.474 14.110 2.493 1.00 60.97 83 LYS A N 1
ATOM 639 C CA . LYS A 1 83 ? 1.971 14.724 1.255 1.00 60.97 83 LYS A CA 1
ATOM 640 C C . LYS A 1 83 ? 2.877 13.698 0.566 1.00 60.97 83 LYS A C 1
ATOM 642 O O . LYS A 1 83 ? 3.662 13.054 1.255 1.00 60.97 83 LYS A O 1
ATOM 647 N N . GLU A 1 84 ? 2.762 13.558 -0.759 1.00 61.78 84 GLU A N 1
ATOM 648 C CA . GLU A 1 84 ? 3.559 12.612 -1.555 1.00 61.78 84 GLU A CA 1
ATOM 649 C C . GLU A 1 84 ? 5.028 12.660 -1.120 1.00 61.78 84 GLU A C 1
ATOM 651 O O . GLU A 1 84 ? 5.681 13.709 -1.188 1.00 61.78 84 GLU A O 1
ATOM 656 N N . CYS A 1 85 ? 5.502 11.531 -0.594 1.00 74.12 85 CYS A N 1
ATOM 657 C CA . CYS A 1 85 ? 6.801 11.412 0.038 1.00 74.12 85 CYS A CA 1
ATOM 658 C C . CYS A 1 85 ? 7.557 10.249 -0.597 1.00 74.12 85 CYS A C 1
ATOM 660 O O . CYS A 1 85 ? 7.081 9.115 -0.644 1.00 74.12 85 CYS A O 1
ATOM 662 N N . TRP A 1 86 ? 8.761 10.545 -1.083 1.00 84.19 86 TRP A N 1
ATOM 663 C CA . TRP A 1 86 ? 9.630 9.575 -1.745 1.00 84.19 86 TRP A CA 1
ATOM 664 C C . TRP A 1 86 ? 9.902 8.338 -0.881 1.00 84.19 86 TRP A C 1
ATOM 666 O O . TRP A 1 86 ? 9.871 7.214 -1.375 1.00 84.19 86 TRP A O 1
ATOM 676 N N . SER A 1 87 ? 10.197 8.536 0.407 1.00 85.56 87 SER A N 1
ATOM 677 C CA . SER A 1 87 ? 10.651 7.451 1.278 1.00 85.56 87 SER A CA 1
ATOM 678 C C . SER A 1 87 ? 9.545 6.460 1.618 1.00 85.56 87 SER A C 1
ATOM 680 O O . SER A 1 87 ? 9.833 5.268 1.655 1.00 85.56 87 SER A O 1
ATOM 682 N N . THR A 1 88 ? 8.308 6.910 1.839 1.00 86.88 88 THR A N 1
ATOM 683 C CA . THR A 1 88 ? 7.184 6.011 2.138 1.00 86.88 88 THR A CA 1
ATOM 684 C C . THR A 1 88 ? 6.811 5.187 0.912 1.00 86.88 88 THR A C 1
ATOM 686 O O . THR A 1 88 ? 6.781 3.965 1.006 1.00 86.88 88 THR A O 1
ATOM 689 N N . LEU A 1 89 ? 6.695 5.823 -0.260 1.00 89.81 89 LEU A N 1
ATOM 690 C CA . LEU A 1 89 ? 6.420 5.132 -1.524 1.00 89.81 89 LEU A CA 1
ATOM 691 C C . LEU A 1 89 ? 7.468 4.066 -1.848 1.00 89.81 89 LEU A C 1
ATOM 693 O O . LEU A 1 89 ? 7.141 2.911 -2.126 1.00 89.81 89 LEU A O 1
ATOM 697 N N . VAL A 1 90 ? 8.746 4.448 -1.818 1.00 91.44 90 VAL A N 1
ATOM 698 C CA . VAL A 1 90 ? 9.829 3.517 -2.147 1.00 91.44 90 VAL A CA 1
ATOM 699 C C . VAL A 1 90 ? 9.917 2.408 -1.103 1.00 91.44 90 VAL A C 1
ATOM 701 O O . VAL A 1 90 ? 10.208 1.269 -1.455 1.00 91.44 90 VAL A O 1
ATOM 704 N N . ARG A 1 91 ? 9.609 2.685 0.165 1.00 90.19 91 ARG A N 1
ATOM 705 C CA . ARG A 1 91 ? 9.564 1.649 1.196 1.00 90.19 91 ARG A CA 1
ATOM 706 C C . ARG A 1 91 ? 8.449 0.639 0.961 1.00 90.19 91 ARG A C 1
ATOM 708 O O . ARG A 1 91 ? 8.727 -0.550 1.060 1.00 90.19 91 ARG A O 1
ATOM 715 N N . THR A 1 92 ? 7.251 1.078 0.581 1.00 93.44 92 THR A N 1
ATOM 716 C CA . THR A 1 92 ? 6.172 0.168 0.170 1.00 93.44 92 THR A CA 1
ATOM 717 C C . THR A 1 92 ? 6.617 -0.712 -0.989 1.00 93.44 92 THR A C 1
ATOM 719 O O . THR A 1 92 ? 6.512 -1.934 -0.915 1.00 93.44 92 THR A O 1
ATOM 722 N N . PHE A 1 93 ? 7.199 -0.107 -2.027 1.00 94.00 93 PHE A N 1
ATOM 723 C CA . PHE A 1 93 ? 7.717 -0.833 -3.184 1.00 94.00 93 PHE A CA 1
ATOM 724 C C . PHE A 1 93 ? 8.748 -1.908 -2.795 1.00 94.00 93 PHE A C 1
ATOM 726 O O . PHE A 1 93 ? 8.627 -3.062 -3.202 1.00 94.00 93 PHE A O 1
ATOM 733 N N . HIS A 1 94 ? 9.735 -1.560 -1.962 1.00 92.94 94 HIS A N 1
ATOM 734 C CA . HIS A 1 94 ? 10.723 -2.521 -1.455 1.00 92.94 94 HIS A CA 1
ATOM 735 C C . HIS A 1 94 ? 10.097 -3.595 -0.581 1.00 92.94 94 HIS A C 1
ATOM 737 O O . HIS A 1 94 ? 10.462 -4.759 -0.697 1.00 92.94 94 HIS A O 1
ATOM 743 N N . SER A 1 95 ? 9.163 -3.219 0.287 1.00 93.44 95 SER A N 1
ATOM 744 C CA . SER A 1 95 ? 8.490 -4.151 1.179 1.00 93.44 95 SER A CA 1
ATOM 745 C C . SER A 1 95 ? 7.764 -5.238 0.386 1.00 93.44 95 SER A C 1
ATOM 747 O O . SER A 1 95 ? 8.009 -6.413 0.638 1.00 93.44 95 SER A O 1
ATOM 749 N N . VAL A 1 96 ? 7.008 -4.870 -0.656 1.00 94.25 96 VAL A N 1
ATOM 750 C CA . VAL A 1 96 ? 6.365 -5.832 -1.567 1.00 94.25 96 VAL A CA 1
ATOM 751 C C . VAL A 1 96 ? 7.389 -6.786 -2.182 1.00 94.25 96 VAL A C 1
ATOM 753 O O . VAL A 1 96 ? 7.180 -7.996 -2.166 1.00 94.25 96 VAL A O 1
ATOM 756 N N . ILE A 1 97 ? 8.508 -6.275 -2.697 1.00 91.62 97 ILE A N 1
ATOM 757 C CA . ILE A 1 97 ? 9.537 -7.101 -3.352 1.00 91.62 97 ILE A CA 1
ATOM 758 C C . ILE A 1 97 ? 10.217 -8.052 -2.369 1.00 91.62 97 ILE A C 1
ATOM 760 O O . ILE A 1 97 ? 10.505 -9.196 -2.715 1.00 91.62 97 ILE A O 1
ATOM 764 N N . ASN A 1 98 ? 10.492 -7.579 -1.158 1.00 90.69 98 ASN A N 1
ATOM 765 C CA . ASN A 1 98 ? 11.269 -8.319 -0.173 1.00 90.69 98 ASN A CA 1
ATOM 766 C C . ASN A 1 98 ? 10.441 -9.390 0.547 1.00 90.69 98 ASN A C 1
ATOM 768 O O . ASN A 1 98 ? 11.016 -10.372 1.011 1.00 90.69 98 ASN A O 1
ATOM 772 N N . THR A 1 99 ? 9.121 -9.214 0.657 1.00 88.06 99 THR A N 1
ATOM 773 C CA . THR A 1 99 ? 8.255 -10.115 1.439 1.00 88.06 99 THR A CA 1
ATOM 774 C C . THR A 1 99 ? 7.272 -10.932 0.603 1.00 88.06 99 THR A C 1
ATOM 776 O O . THR A 1 99 ? 6.599 -11.809 1.150 1.00 88.06 99 THR A O 1
ATOM 779 N N . SER A 1 100 ? 7.210 -10.709 -0.715 1.00 88.75 100 SER A N 1
ATOM 780 C CA . SER A 1 100 ? 6.416 -11.532 -1.637 1.00 88.75 100 SER A CA 1
ATOM 781 C C . SE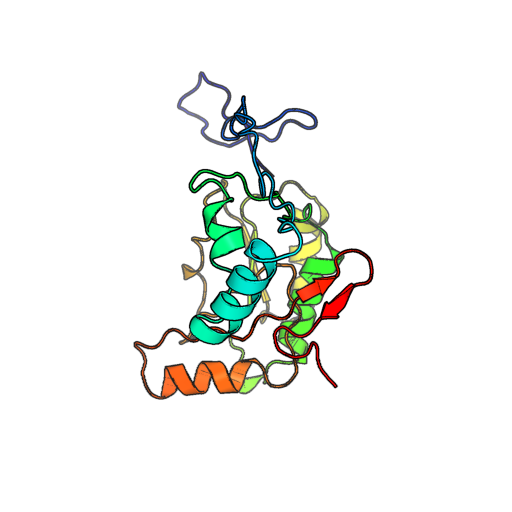R A 1 100 ? 7.258 -12.658 -2.251 1.00 88.75 100 SER A C 1
ATOM 783 O O . SER A 1 100 ? 8.358 -12.392 -2.743 1.00 88.75 100 SER A O 1
ATOM 785 N N . PRO A 1 101 ? 6.754 -13.907 -2.301 1.00 85.94 101 PRO A N 1
ATOM 786 C CA . PRO A 1 101 ? 7.398 -14.975 -3.064 1.00 85.94 101 PRO A CA 1
ATOM 787 C C . PRO A 1 101 ? 7.504 -14.602 -4.549 1.00 85.94 101 PRO A C 1
ATOM 789 O O . PRO A 1 101 ? 6.523 -14.168 -5.158 1.00 85.94 101 PRO A O 1
ATOM 792 N N . LYS A 1 102 ? 8.692 -14.767 -5.140 1.00 89.19 102 LYS A N 1
ATOM 793 C CA . LYS A 1 102 ? 8.994 -14.306 -6.510 1.00 89.19 102 LYS A CA 1
ATOM 794 C C . LYS A 1 102 ? 8.126 -14.999 -7.557 1.00 89.19 102 LYS A C 1
ATOM 796 O O . LYS A 1 102 ? 7.748 -14.389 -8.546 1.00 89.19 102 LYS A O 1
ATOM 801 N N . GLU A 1 103 ? 7.797 -16.260 -7.321 1.00 89.12 103 GLU A N 1
ATOM 802 C CA . GLU A 1 103 ? 6.944 -17.096 -8.159 1.00 89.12 103 GLU A CA 1
ATOM 803 C C . GLU A 1 103 ? 5.473 -16.650 -8.176 1.00 89.12 103 GLU A C 1
ATOM 805 O O . GLU A 1 103 ? 4.753 -16.987 -9.112 1.00 89.12 103 GLU A O 1
ATOM 810 N N . LEU A 1 104 ? 5.035 -15.868 -7.182 1.00 88.69 104 LEU A N 1
ATOM 811 C CA . LEU A 1 104 ? 3.670 -15.335 -7.090 1.00 88.69 104 LEU A CA 1
ATOM 812 C C . LEU A 1 104 ? 3.567 -13.875 -7.555 1.00 88.69 104 LEU A C 1
ATOM 814 O O . LEU A 1 104 ? 2.460 -13.364 -7.723 1.00 88.69 104 LEU A O 1
ATOM 818 N N . LEU A 1 105 ? 4.698 -13.194 -7.761 1.00 90.75 105 LEU A N 1
ATOM 819 C CA . LEU A 1 105 ? 4.745 -11.780 -8.121 1.00 90.75 105 LEU A CA 1
ATOM 820 C C . LEU A 1 105 ? 5.013 -11.607 -9.622 1.00 90.75 105 LEU A C 1
AT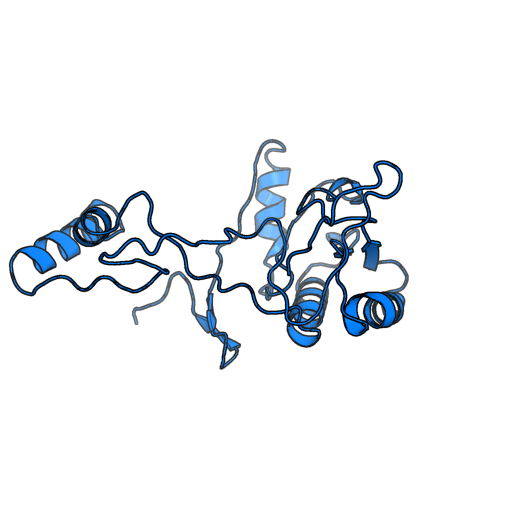OM 822 O O . LEU A 1 105 ? 6.142 -11.751 -10.087 1.00 90.75 105 LEU A O 1
ATOM 826 N N . LYS A 1 106 ? 3.965 -11.272 -10.383 1.00 90.31 106 LYS A N 1
ATOM 827 C CA . LYS A 1 106 ? 4.053 -11.101 -11.842 1.00 90.31 106 LYS A CA 1
ATOM 828 C C . LYS A 1 106 ? 4.668 -9.762 -12.248 1.00 90.31 106 LYS A C 1
ATOM 830 O O . LYS A 1 106 ? 5.637 -9.733 -13.004 1.00 90.31 106 LYS A O 1
ATOM 835 N N . ASP A 1 107 ? 4.070 -8.671 -11.791 1.00 89.62 107 ASP A N 1
ATOM 836 C CA . ASP A 1 107 ? 4.520 -7.305 -12.016 1.00 89.62 107 ASP A CA 1
ATOM 837 C C . ASP A 1 107 ? 4.060 -6.379 -10.882 1.00 89.62 107 ASP A C 1
ATOM 839 O O . ASP A 1 107 ? 3.080 -6.647 -10.189 1.00 89.62 107 ASP A O 1
ATOM 843 N N . ILE A 1 108 ? 4.800 -5.288 -10.677 1.00 92.50 108 ILE A N 1
ATOM 844 C CA . ILE A 1 108 ? 4.417 -4.187 -9.788 1.00 92.50 108 ILE A CA 1
ATOM 845 C C . ILE A 1 108 ? 4.148 -2.969 -10.656 1.00 92.50 108 ILE A C 1
ATOM 847 O O . ILE A 1 108 ? 5.025 -2.525 -11.399 1.00 92.50 108 ILE A O 1
ATOM 851 N N . ILE A 1 109 ? 2.952 -2.403 -10.543 1.00 91.25 109 ILE A N 1
ATOM 852 C CA . ILE A 1 109 ? 2.558 -1.225 -11.311 1.00 91.25 109 ILE A CA 1
ATOM 853 C C . ILE A 1 109 ? 2.395 -0.054 -10.357 1.00 91.25 109 ILE A C 1
ATOM 855 O O . ILE A 1 109 ? 1.512 -0.039 -9.505 1.00 91.25 109 ILE A O 1
ATOM 859 N N . LEU A 1 110 ? 3.267 0.932 -10.522 1.00 91.25 110 LEU A N 1
ATOM 860 C CA . LEU A 1 110 ? 3.194 2.205 -9.830 1.00 91.25 110 LEU A CA 1
ATOM 861 C C . LEU A 1 110 ? 2.373 3.159 -10.692 1.00 91.25 110 LEU A C 1
ATOM 863 O O . LEU A 1 110 ? 2.826 3.583 -11.758 1.00 91.25 110 LEU A O 1
ATOM 867 N N . VAL A 1 111 ? 1.158 3.448 -10.232 1.00 88.44 111 VAL A N 1
ATOM 868 C CA . VAL A 1 111 ? 0.232 4.360 -10.903 1.00 88.44 111 VAL A CA 1
ATOM 869 C C . VAL A 1 111 ? 0.406 5.757 -10.321 1.00 88.44 111 VAL A C 1
ATOM 871 O O . VAL A 1 111 ? 0.072 6.015 -9.166 1.00 88.44 111 VAL A O 1
ATOM 874 N N . ASP A 1 112 ? 0.933 6.656 -11.136 1.00 87.50 112 ASP A N 1
ATOM 875 C CA . ASP A 1 112 ? 0.991 8.081 -10.871 1.00 87.50 112 ASP A CA 1
ATOM 876 C C . ASP A 1 112 ? -0.299 8.755 -11.361 1.00 87.50 112 ASP A C 1
ATOM 878 O O . ASP A 1 112 ? -0.494 8.991 -12.558 1.00 87.50 112 ASP A O 1
ATOM 882 N N . ASP A 1 113 ? -1.175 9.085 -10.410 1.00 86.31 113 ASP A N 1
ATOM 883 C CA . ASP A 1 113 ? -2.411 9.836 -10.639 1.00 86.31 113 ASP A CA 1
ATOM 884 C C . ASP A 1 113 ? -2.142 11.352 -10.726 1.00 86.31 113 ASP A C 1
ATOM 886 O O . ASP A 1 113 ? -2.632 12.161 -9.926 1.00 86.31 113 ASP A O 1
ATOM 890 N N . TYR A 1 114 ? -1.331 11.721 -11.718 1.00 84.31 114 TYR A N 1
ATOM 891 C CA . TYR A 1 114 ? -1.015 13.089 -12.117 1.00 84.31 114 TYR A CA 1
ATOM 892 C C . TYR A 1 114 ? -0.236 13.925 -11.075 1.00 84.31 114 TYR A C 1
ATOM 894 O O . TYR A 1 114 ? -0.430 15.137 -10.975 1.00 84.31 114 TYR A O 1
ATOM 902 N N . SER A 1 115 ? 0.680 13.328 -10.311 1.00 83.69 115 SER A N 1
ATOM 903 C CA . SER A 1 115 ? 1.557 14.001 -9.339 1.00 83.69 115 SER A CA 1
ATOM 904 C C . SER A 1 115 ? 2.377 15.148 -9.951 1.00 83.69 115 SER A C 1
ATOM 906 O O . SER A 1 115 ? 2.779 15.114 -11.120 1.00 83.69 115 SER A O 1
ATOM 908 N N . ASP A 1 116 ? 2.671 16.171 -9.147 1.00 80.12 116 ASP A N 1
ATOM 909 C CA . ASP A 1 116 ? 3.442 17.369 -9.531 1.00 80.12 116 ASP A CA 1
ATOM 910 C C . ASP A 1 116 ? 4.903 17.339 -9.052 1.00 80.12 116 ASP A C 1
ATOM 912 O O . ASP A 1 116 ? 5.680 18.261 -9.309 1.00 80.12 116 ASP A O 1
ATOM 916 N N . LYS A 1 117 ? 5.288 16.302 -8.306 1.00 81.06 117 LYS A N 1
ATOM 917 C CA . LYS A 1 117 ? 6.595 16.216 -7.659 1.00 81.06 117 LYS A CA 1
ATOM 918 C C . LYS A 1 117 ? 7.629 15.590 -8.575 1.00 81.06 117 LYS A C 1
ATOM 920 O O . LYS A 1 117 ? 7.507 14.429 -8.935 1.00 81.06 117 LYS A O 1
ATOM 925 N N . GLU A 1 118 ? 8.720 16.305 -8.837 1.00 84.75 118 GLU A N 1
ATOM 926 C CA . GLU A 1 118 ? 9.837 15.827 -9.672 1.00 84.75 118 GLU A CA 1
ATOM 927 C C . GLU A 1 118 ? 10.381 14.452 -9.240 1.00 84.75 118 GLU A C 1
ATOM 929 O O . GLU A 1 118 ? 10.728 13.606 -10.063 1.00 84.75 118 GLU A O 1
ATOM 934 N N . HIS A 1 119 ? 10.406 14.179 -7.932 1.00 85.12 119 HIS A N 1
ATOM 935 C CA . HIS A 1 119 ? 10.852 12.881 -7.434 1.00 85.12 119 HIS A CA 1
ATOM 936 C C . HIS A 1 119 ? 9.884 11.729 -7.768 1.00 85.12 119 HIS A C 1
ATOM 938 O O . HIS A 1 119 ? 10.300 10.577 -7.758 1.00 85.12 119 HIS A O 1
ATOM 944 N N . ILE A 1 120 ? 8.624 12.014 -8.087 1.00 89.00 120 ILE A N 1
ATOM 945 C CA . ILE A 1 120 ? 7.661 11.039 -8.610 1.00 89.00 120 ILE A CA 1
ATOM 946 C C . ILE A 1 120 ? 7.711 11.025 -10.138 1.00 89.00 120 ILE A C 1
ATOM 948 O O . ILE A 1 120 ? 7.801 9.962 -10.734 1.00 89.00 120 ILE A O 1
ATOM 952 N N . THR A 1 121 ? 7.731 12.193 -10.777 1.00 88.25 121 THR A N 1
ATOM 953 C CA . THR A 1 121 ? 7.574 12.293 -12.235 1.00 88.25 121 THR A CA 1
ATOM 954 C C . THR A 1 121 ? 8.835 11.928 -13.022 1.00 88.25 121 THR A C 1
ATOM 956 O O . THR A 1 121 ? 8.732 11.441 -14.145 1.00 88.25 121 THR A O 1
ATOM 959 N N . VAL A 1 122 ? 10.022 12.145 -12.443 1.00 89.62 122 VAL A N 1
ATOM 960 C CA . VAL A 1 122 ? 11.325 11.926 -13.095 1.00 89.62 122 VAL A CA 1
ATOM 961 C C . VAL A 1 122 ? 12.120 10.842 -12.375 1.00 89.62 122 VAL A C 1
ATOM 963 O O . VAL A 1 122 ? 12.540 9.855 -12.978 1.00 89.62 122 VAL A O 1
ATOM 966 N N . ARG A 1 123 ? 12.321 10.993 -11.061 1.00 93.00 123 ARG A N 1
ATOM 967 C CA . ARG A 1 123 ? 13.215 10.097 -10.309 1.00 93.00 123 ARG A CA 1
ATOM 968 C C . ARG A 1 123 ? 12.654 8.681 -10.177 1.00 93.00 123 ARG A C 1
ATOM 970 O O . ARG A 1 123 ? 13.434 7.733 -10.233 1.00 93.00 123 ARG A O 1
ATOM 977 N N . LEU A 1 124 ? 11.344 8.520 -9.980 1.00 91.69 124 LEU A N 1
ATOM 978 C CA . LEU A 1 124 ? 10.727 7.206 -9.786 1.00 91.69 124 LEU A CA 1
ATOM 979 C C . LEU A 1 124 ? 10.826 6.318 -11.042 1.00 91.69 124 LEU A C 1
ATOM 981 O O . LEU A 1 124 ? 11.343 5.209 -10.891 1.00 91.69 124 LEU A O 1
ATOM 985 N N . PRO A 1 125 ? 10.450 6.773 -12.260 1.00 93.19 125 PRO A N 1
ATOM 986 C CA . PRO A 1 125 ? 10.643 5.996 -13.486 1.00 93.19 125 PRO A CA 1
ATOM 987 C C . PRO A 1 125 ? 12.084 5.526 -13.689 1.00 93.19 125 PRO A C 1
ATOM 989 O O . PRO A 1 125 ? 12.312 4.368 -14.028 1.00 93.19 125 PRO A O 1
ATOM 992 N N . GLU A 1 126 ? 13.069 6.394 -13.439 1.00 94.81 126 GLU A N 1
ATOM 993 C CA . GLU A 1 126 ? 14.485 6.029 -13.551 1.00 94.81 126 GLU A CA 1
ATOM 994 C C . GLU A 1 126 ? 14.917 5.038 -12.465 1.00 94.81 126 GLU A C 1
ATOM 996 O O . GLU A 1 126 ? 15.665 4.095 -12.724 1.00 94.81 126 GLU A O 1
ATOM 1001 N N . TYR A 1 127 ? 14.425 5.214 -11.240 1.00 93.12 127 TYR A N 1
ATOM 1002 C CA . TYR A 1 127 ? 14.767 4.358 -10.112 1.00 93.12 127 TYR A CA 1
ATOM 1003 C C . TYR A 1 127 ? 14.298 2.915 -10.306 1.00 93.12 127 TYR A C 1
ATOM 1005 O O . TYR A 1 127 ? 15.056 1.987 -10.015 1.00 93.12 127 TYR A O 1
ATOM 1013 N N . ILE A 1 128 ? 13.079 2.715 -10.814 1.00 93.62 128 ILE A N 1
ATOM 1014 C CA . ILE A 1 128 ? 12.478 1.380 -10.922 1.00 93.62 128 ILE A CA 1
ATOM 1015 C C . ILE A 1 128 ? 13.053 0.533 -12.063 1.00 93.62 128 ILE A C 1
ATOM 1017 O O . ILE A 1 128 ? 12.928 -0.692 -12.030 1.00 93.62 128 ILE A O 1
ATOM 1021 N N . LYS A 1 129 ? 13.762 1.143 -13.027 1.00 93.25 129 LYS A N 1
ATOM 1022 C CA . LYS A 1 129 ? 14.467 0.418 -14.104 1.00 93.25 129 LYS A CA 1
ATOM 1023 C C . LYS A 1 129 ? 15.441 -0.636 -13.569 1.00 93.25 129 LYS A C 1
ATOM 1025 O O . LYS A 1 129 ? 15.682 -1.634 -14.240 1.00 93.25 129 LYS A O 1
ATOM 1030 N N . LYS A 1 130 ? 15.942 -0.459 -12.340 1.00 93.56 130 LYS A N 1
ATOM 1031 C CA . LYS A 1 130 ? 16.830 -1.407 -11.642 1.00 93.56 130 LYS A CA 1
ATOM 1032 C C . LYS A 1 130 ? 16.228 -2.804 -11.454 1.00 93.56 130 LYS A C 1
ATOM 1034 O O . LYS A 1 130 ? 16.976 -3.747 -11.226 1.00 93.56 130 LYS A O 1
ATOM 1039 N N . TRP A 1 131 ? 14.905 -2.943 -11.549 1.00 92.00 131 TRP A N 1
ATOM 1040 C CA . TRP A 1 131 ? 14.201 -4.220 -11.408 1.00 92.00 131 TRP A CA 1
ATOM 1041 C C . TRP A 1 131 ? 13.871 -4.894 -12.747 1.00 92.00 131 TRP A C 1
ATOM 1043 O O . TRP A 1 131 ? 12.988 -5.744 -12.802 1.00 92.00 131 TRP A O 1
ATOM 1053 N N . ASN A 1 132 ? 14.585 -4.544 -13.824 1.00 90.75 132 ASN A N 1
ATOM 1054 C CA . ASN A 1 132 ? 14.620 -5.290 -15.090 1.00 90.75 132 ASN A CA 1
ATOM 1055 C C . ASN A 1 132 ? 13.231 -5.655 -15.657 1.00 90.75 132 ASN A C 1
ATOM 1057 O O . ASN A 1 132 ? 13.018 -6.764 -16.139 1.00 90.75 132 ASN A O 1
ATOM 1061 N N . GLY A 1 133 ? 12.276 -4.724 -15.580 1.00 87.06 133 GLY A N 1
ATOM 1062 C CA . GLY A 1 133 ? 10.923 -4.894 -16.123 1.00 87.06 133 GLY A CA 1
ATOM 1063 C C . GLY A 1 133 ? 9.889 -5.507 -15.172 1.00 87.06 133 GLY A C 1
ATOM 1064 O O . GLY A 1 133 ? 8.709 -5.512 -15.518 1.00 87.06 133 GLY A O 1
ATOM 1065 N N . LEU A 1 134 ? 10.280 -5.951 -13.968 1.00 88.94 134 LEU A N 1
ATOM 1066 C CA . LEU A 1 134 ? 9.327 -6.362 -12.923 1.00 88.94 134 LEU A CA 1
ATOM 1067 C C . LEU A 1 134 ? 8.423 -5.195 -12.499 1.00 88.94 134 LEU A C 1
ATOM 1069 O O . LEU A 1 134 ? 7.243 -5.385 -12.220 1.00 88.94 134 LEU A O 1
ATOM 1073 N N . ALA A 1 135 ? 8.985 -3.987 -12.450 1.00 91.31 135 ALA A N 1
ATOM 1074 C CA . ALA A 1 135 ? 8.284 -2.774 -12.061 1.00 91.31 135 ALA A CA 1
ATOM 1075 C C . ALA A 1 135 ? 7.964 -1.905 -13.281 1.00 91.31 135 ALA A C 1
ATOM 1077 O O . ALA A 1 135 ? 8.826 -1.663 -14.130 1.00 91.31 135 ALA A O 1
ATOM 1078 N N . LYS A 1 136 ? 6.731 -1.402 -13.341 1.00 90.19 136 LYS A N 1
ATOM 1079 C CA . LYS A 1 136 ? 6.224 -0.521 -14.395 1.00 90.19 136 LYS A CA 1
ATOM 1080 C C . LYS A 1 136 ? 5.716 0.773 -13.774 1.00 90.19 136 LYS A C 1
ATOM 1082 O O . LYS A 1 136 ? 5.118 0.763 -12.702 1.00 90.19 136 LYS A O 1
ATOM 1087 N N . TYR A 1 137 ? 5.941 1.874 -14.475 1.00 90.19 137 TYR A N 1
ATOM 1088 C CA . TYR A 1 137 ? 5.409 3.182 -14.122 1.00 90.19 137 TYR A CA 1
ATOM 1089 C C . TYR A 1 137 ? 4.358 3.580 -15.149 1.00 90.19 137 TYR A C 1
ATOM 1091 O O . TYR A 1 137 ? 4.632 3.573 -16.351 1.00 90.19 137 TYR A O 1
ATOM 1099 N N . VAL A 1 138 ? 3.165 3.911 -14.672 1.00 88.44 138 VAL A N 1
ATOM 1100 C CA . VAL A 1 138 ? 2.048 4.376 -15.492 1.00 88.44 138 VAL A CA 1
ATOM 1101 C C . VAL A 1 138 ? 1.614 5.719 -14.939 1.00 88.44 138 VAL A C 1
ATOM 1103 O O . VAL A 1 138 ? 1.382 5.834 -13.742 1.00 88.44 138 VAL A O 1
ATOM 1106 N N . ARG A 1 139 ? 1.521 6.733 -15.797 1.00 86.00 139 ARG A N 1
ATOM 1107 C CA . ARG A 1 139 ? 1.090 8.076 -15.408 1.00 86.00 139 ARG A CA 1
ATOM 1108 C C . ARG A 1 139 ? -0.159 8.467 -16.174 1.00 86.00 139 ARG A C 1
ATOM 1110 O O . ARG A 1 139 ? -0.182 8.394 -17.404 1.00 86.00 139 ARG A O 1
ATOM 1117 N N . THR A 1 140 ? -1.155 8.958 -15.451 1.00 83.56 140 THR A N 1
ATOM 1118 C CA . THR A 1 140 ? -2.376 9.504 -16.036 1.00 83.56 140 THR A CA 1
ATOM 1119 C C . THR A 1 140 ? -2.131 10.923 -16.553 1.00 83.56 140 THR A C 1
ATOM 1121 O O . THR A 1 140 ? -1.323 11.688 -16.022 1.00 83.56 140 THR A O 1
ATOM 1124 N N . LYS A 1 141 ? -2.837 11.302 -17.624 1.00 82.75 141 LYS A N 1
ATOM 1125 C CA . LYS A 1 141 ? -2.767 12.669 -18.180 1.00 82.75 141 LYS A CA 1
ATOM 1126 C C . LYS A 1 141 ? -3.515 13.700 -17.329 1.00 82.75 141 LYS A C 1
ATOM 1128 O O . LYS A 1 141 ? -3.307 14.892 -17.487 1.00 82.75 141 LYS A O 1
ATOM 1133 N N . GLN A 1 142 ? -4.400 13.232 -16.456 1.00 77.75 142 GLN A N 1
ATOM 1134 C CA . GLN A 1 142 ? -5.220 14.040 -15.564 1.00 77.75 142 GLN A CA 1
ATOM 1135 C C . GLN A 1 142 ? -5.549 13.222 -14.317 1.00 77.75 142 GLN A C 1
ATOM 1137 O O . GLN A 1 142 ? -5.492 11.993 -14.353 1.00 77.75 142 GLN A O 1
ATOM 1142 N N . ARG A 1 143 ? -5.948 13.892 -13.235 1.00 75.69 143 ARG A N 1
ATOM 1143 C CA . ARG A 1 143 ? -6.375 13.211 -12.012 1.00 75.69 143 ARG A CA 1
ATOM 1144 C C . ARG A 1 143 ? -7.681 12.447 -12.254 1.00 75.69 143 ARG A C 1
ATOM 1146 O O . ARG A 1 143 ? -8.715 13.066 -12.495 1.00 75.69 143 ARG A O 1
ATOM 1153 N N . VAL A 1 144 ? -7.631 11.122 -12.184 1.00 74.50 144 VAL A N 1
ATOM 1154 C CA . VAL A 1 144 ? -8.772 10.213 -12.411 1.00 74.50 144 VAL A CA 1
ATOM 1155 C C . VAL A 1 144 ? -9.148 9.416 -11.161 1.00 74.50 144 VAL A C 1
ATOM 1157 O O . VAL A 1 144 ? -10.217 8.809 -11.126 1.00 74.50 144 VAL A O 1
ATOM 1160 N N . GLY A 1 145 ? -8.306 9.436 -10.124 1.00 64.75 145 GLY A N 1
ATOM 1161 C CA . GLY A 1 145 ? -8.471 8.600 -8.939 1.00 64.75 145 GLY A CA 1
ATOM 1162 C C . GLY A 1 145 ? -8.009 7.155 -9.165 1.00 64.75 145 GLY A C 1
ATOM 1163 O O . GLY A 1 145 ? -7.369 6.827 -10.162 1.00 64.75 145 GLY A O 1
ATOM 1164 N N . LEU A 1 146 ? -8.323 6.272 -8.215 1.00 58.94 146 LEU A N 1
ATOM 1165 C CA . LEU A 1 146 ? -7.849 4.881 -8.141 1.00 58.94 146 LEU A CA 1
ATOM 1166 C C . LEU A 1 146 ? -8.510 3.956 -9.194 1.00 58.94 146 LEU A C 1
ATOM 1168 O O . LEU A 1 146 ? -9.196 3.002 -8.842 1.00 58.94 146 LEU A O 1
ATOM 1172 N N . VAL A 1 147 ? -8.380 4.253 -10.492 1.00 54.88 147 VAL A N 1
ATOM 1173 C CA . VAL A 1 147 ? -9.136 3.553 -11.556 1.00 54.88 147 VAL A CA 1
ATOM 1174 C C . VAL A 1 147 ? -8.242 2.821 -12.569 1.00 54.88 147 VAL A C 1
ATOM 1176 O O . VAL A 1 147 ? -8.708 1.906 -13.249 1.00 54.88 147 VAL A O 1
ATOM 1179 N N . GLU A 1 148 ? -6.938 3.105 -12.640 1.00 56.41 148 GLU A N 1
ATOM 1180 C CA . GLU A 1 148 ? -6.043 2.491 -13.644 1.00 56.41 148 GLU A CA 1
ATOM 1181 C C . GLU A 1 148 ? -5.482 1.097 -13.280 1.00 56.41 148 GLU A C 1
ATOM 1183 O O . GLU A 1 148 ? -4.435 0.679 -13.769 1.00 56.41 148 GLU A O 1
ATOM 1188 N N . ALA A 1 149 ? -6.222 0.290 -12.514 1.00 53.66 149 ALA A N 1
ATOM 1189 C CA . ALA A 1 149 ? -5.860 -1.109 -12.234 1.00 53.66 149 ALA A CA 1
ATOM 1190 C C . ALA A 1 149 ? -5.796 -2.010 -13.496 1.00 53.66 149 ALA A C 1
ATOM 1192 O O . ALA A 1 149 ? -5.332 -3.146 -13.438 1.00 53.66 149 ALA A O 1
ATOM 1193 N N . ARG A 1 150 ? -6.247 -1.514 -14.657 1.00 57.28 150 ARG A N 1
ATOM 1194 C CA . ARG A 1 150 ? -6.350 -2.266 -15.922 1.00 57.28 150 ARG A CA 1
ATOM 1195 C C . ARG A 1 150 ? -5.012 -2.561 -16.607 1.00 57.28 150 ARG A C 1
ATOM 1197 O O . ARG A 1 150 ? -5.002 -3.323 -17.568 1.00 57.28 150 ARG A O 1
ATOM 1204 N N . ALA A 1 151 ? -3.906 -1.978 -16.149 1.00 65.50 151 ALA A N 1
ATOM 1205 C CA . ALA A 1 151 ? -2.578 -2.266 -16.695 1.00 65.50 151 ALA A CA 1
ATOM 1206 C C . ALA A 1 151 ? -1.966 -3.582 -16.165 1.00 65.50 151 ALA A C 1
ATOM 1208 O O . ALA A 1 151 ? -0.965 -4.049 -16.714 1.00 65.50 151 ALA A O 1
ATOM 1209 N N . ALA A 1 152 ? -2.546 -4.166 -15.107 1.00 72.62 152 ALA A N 1
ATOM 1210 C CA . ALA A 1 152 ? -2.062 -5.393 -14.478 1.00 72.62 152 ALA A CA 1
ATOM 1211 C C . ALA A 1 152 ? -2.214 -6.611 -15.395 1.00 72.62 152 ALA A C 1
ATOM 1213 O O . ALA A 1 152 ? -3.242 -6.788 -16.047 1.00 72.62 152 ALA A O 1
ATOM 1214 N N . GLN A 1 153 ? -1.181 -7.456 -15.433 1.00 76.81 153 GLN A N 1
ATOM 1215 C CA . GLN A 1 153 ? -1.140 -8.657 -16.278 1.00 76.81 153 GLN A CA 1
ATOM 1216 C C . GLN A 1 153 ? -1.325 -9.962 -15.489 1.00 76.81 153 GLN A C 1
ATOM 1218 O O . GLN A 1 153 ? -1.374 -11.029 -16.096 1.00 76.81 153 GLN A O 1
ATOM 1223 N N . GLY A 1 154 ? -1.364 -9.896 -14.156 1.00 84.06 154 GLY A N 1
ATOM 1224 C CA . GLY A 1 154 ? -1.569 -11.060 -13.292 1.00 84.06 154 GLY A CA 1
ATOM 1225 C C . GLY A 1 154 ? -3.026 -11.531 -13.240 1.00 84.06 154 GLY A C 1
ATOM 1226 O O . GLY A 1 154 ? -3.950 -10.754 -13.473 1.00 84.06 154 GLY A O 1
ATOM 1227 N N . ASP A 1 155 ? -3.227 -12.800 -12.869 1.00 89.00 155 ASP A N 1
ATOM 1228 C CA . ASP A 1 155 ? -4.563 -13.399 -12.695 1.00 89.00 155 ASP A CA 1
ATOM 1229 C C . ASP A 1 155 ? -5.344 -12.787 -11.519 1.00 89.00 155 ASP A C 1
ATOM 1231 O O . ASP A 1 155 ? -6.576 -12.815 -11.488 1.00 89.00 155 ASP A O 1
ATOM 1235 N N . VAL A 1 156 ? -4.618 -12.230 -10.545 1.00 89.94 156 VAL A N 1
ATOM 1236 C CA . VAL A 1 156 ? -5.154 -11.544 -9.367 1.00 89.94 156 VAL A CA 1
ATOM 1237 C C . VAL A 1 156 ? -4.533 -10.156 -9.276 1.00 89.94 156 VAL A C 1
ATOM 1239 O O . VAL A 1 156 ? -3.314 -10.005 -9.348 1.00 89.94 156 VAL A O 1
ATOM 1242 N N . ILE A 1 157 ? -5.378 -9.145 -9.078 1.00 90.12 157 ILE A N 1
ATOM 1243 C CA . ILE A 1 157 ? -4.954 -7.766 -8.835 1.00 90.12 157 ILE A CA 1
ATOM 1244 C C . ILE A 1 157 ? -4.934 -7.528 -7.328 1.00 90.12 157 ILE A C 1
ATOM 1246 O O . ILE A 1 157 ? -5.948 -7.715 -6.654 1.00 90.12 157 ILE A O 1
ATOM 1250 N N . VAL A 1 158 ? -3.791 -7.079 -6.815 1.00 91.25 158 VAL A N 1
ATOM 1251 C CA . VAL A 1 158 ? -3.643 -6.617 -5.433 1.00 91.25 158 VAL A CA 1
ATOM 1252 C C . VAL A 1 158 ? -3.402 -5.114 -5.456 1.00 91.25 158 VAL A C 1
ATOM 1254 O O . VAL A 1 158 ? -2.508 -4.637 -6.153 1.00 91.25 158 VAL A O 1
ATOM 1257 N N . ILE A 1 159 ? -4.218 -4.371 -4.712 1.00 90.62 159 ILE A N 1
ATOM 1258 C CA . ILE A 1 159 ? -4.124 -2.914 -4.596 1.00 90.62 159 ILE A CA 1
ATOM 1259 C C . ILE A 1 159 ? -3.582 -2.596 -3.205 1.00 90.62 159 ILE A C 1
ATOM 1261 O O . ILE A 1 159 ? -4.097 -3.110 -2.214 1.00 90.62 159 ILE A O 1
ATOM 1265 N N . LEU A 1 160 ? -2.542 -1.766 -3.145 1.00 91.25 160 LEU A N 1
ATOM 1266 C CA . LEU A 1 160 ? -1.908 -1.314 -1.909 1.00 91.25 160 LEU A CA 1
ATOM 1267 C C . LEU A 1 160 ? -1.793 0.207 -1.924 1.00 91.25 160 LEU A C 1
ATOM 1269 O O . LEU A 1 160 ? -1.523 0.796 -2.975 1.00 91.25 160 LEU A O 1
ATOM 1273 N N . ASP A 1 161 ? -1.931 0.827 -0.756 1.00 89.88 161 ASP A N 1
ATOM 1274 C CA . ASP A 1 161 ? -1.618 2.244 -0.614 1.00 89.88 161 ASP A CA 1
ATOM 1275 C C . ASP A 1 161 ? -0.109 2.471 -0.746 1.00 89.88 161 ASP A C 1
ATOM 1277 O O . ASP A 1 161 ? 0.716 1.645 -0.353 1.00 89.88 161 ASP A O 1
ATOM 1281 N N . ALA A 1 162 ? 0.269 3.647 -1.247 1.00 88.88 162 ALA A N 1
ATOM 1282 C CA . ALA A 1 162 ? 1.661 4.066 -1.445 1.00 88.88 162 ALA A CA 1
ATOM 1283 C C . ALA A 1 162 ? 2.461 4.289 -0.139 1.00 88.88 162 ALA A C 1
ATOM 1285 O O . ALA A 1 162 ? 3.521 4.912 -0.160 1.00 88.88 162 ALA A O 1
ATOM 1286 N N . HIS A 1 163 ? 1.930 3.883 1.011 1.00 88.69 163 HIS A N 1
ATOM 1287 C CA . HIS A 1 163 ? 2.527 4.091 2.330 1.00 88.69 163 HIS A CA 1
ATOM 1288 C C . HIS A 1 163 ? 2.228 2.930 3.289 1.00 88.69 163 HIS A C 1
ATOM 1290 O O . HIS A 1 163 ? 2.052 3.132 4.486 1.00 88.69 163 HIS A O 1
ATOM 1296 N N . CYS A 1 164 ? 2.196 1.707 2.762 1.00 90.25 164 CYS A N 1
ATOM 1297 C CA . CYS A 1 164 ? 2.100 0.480 3.550 1.00 90.25 164 CYS A CA 1
ATOM 1298 C C . CYS A 1 164 ? 3.449 -0.242 3.658 1.00 90.25 164 CYS A C 1
ATOM 1300 O O . CYS A 1 164 ? 4.338 -0.065 2.821 1.00 90.25 164 CYS A O 1
ATOM 1302 N N . GLU A 1 165 ? 3.571 -1.121 4.647 1.00 90.94 165 GLU A N 1
ATOM 1303 C CA . GLU A 1 165 ? 4.653 -2.098 4.757 1.00 90.94 165 GLU A CA 1
ATOM 1304 C C . GLU A 1 165 ? 4.020 -3.494 4.867 1.00 90.94 165 GLU A C 1
ATOM 1306 O O . GLU A 1 165 ? 3.161 -3.745 5.706 1.00 90.94 165 GLU A O 1
ATOM 1311 N N . CYS A 1 166 ? 4.396 -4.391 3.964 1.00 89.44 166 CYS A N 1
ATOM 1312 C CA . CYS A 1 166 ? 3.937 -5.770 3.909 1.00 89.44 166 CYS A CA 1
ATOM 1313 C C . CYS A 1 166 ? 4.770 -6.648 4.846 1.00 89.44 166 CYS A C 1
ATOM 1315 O O . CYS A 1 166 ? 5.999 -6.697 4.736 1.00 89.44 166 CYS A O 1
ATOM 1317 N N . VAL A 1 167 ? 4.099 -7.397 5.718 1.00 88.00 167 VAL A N 1
ATOM 1318 C CA . VAL A 1 167 ? 4.739 -8.375 6.606 1.00 88.00 167 VAL A CA 1
ATOM 1319 C C . VAL A 1 167 ? 5.188 -9.629 5.849 1.00 88.00 167 VAL A C 1
ATOM 1321 O O . VAL A 1 167 ? 4.751 -9.908 4.731 1.00 88.00 167 VAL A O 1
ATOM 1324 N N . THR A 1 168 ? 6.066 -10.422 6.461 1.00 84.50 168 THR A N 1
ATOM 1325 C CA . THR A 1 168 ? 6.469 -11.725 5.917 1.00 84.50 168 THR A CA 1
ATOM 1326 C C . THR A 1 168 ? 5.247 -12.609 5.675 1.00 84.50 168 THR A C 1
ATOM 1328 O O . THR A 1 168 ? 4.379 -12.722 6.536 1.00 84.50 168 THR A O 1
ATOM 1331 N N . ASN A 1 169 ? 5.207 -13.279 4.519 1.00 83.75 169 ASN A N 1
ATOM 1332 C CA . ASN A 1 169 ? 4.138 -14.213 4.152 1.00 83.75 169 ASN A CA 1
ATOM 1333 C C . ASN A 1 169 ? 2.734 -13.574 4.053 1.00 83.75 169 ASN A C 1
ATOM 1335 O O . ASN A 1 169 ? 1.727 -14.256 4.225 1.00 83.75 169 ASN A O 1
ATOM 1339 N N . TRP A 1 170 ? 2.647 -12.275 3.752 1.00 91.00 170 TRP A N 1
ATOM 1340 C CA . TRP A 1 170 ? 1.366 -11.577 3.597 1.00 91.00 170 TRP A CA 1
ATOM 1341 C C . TRP A 1 170 ? 0.554 -12.049 2.374 1.00 91.00 170 TRP A C 1
ATOM 1343 O O . TRP A 1 170 ? -0.669 -12.143 2.439 1.00 91.00 170 TRP A O 1
ATOM 1353 N N . LEU A 1 171 ? 1.225 -12.358 1.256 1.00 88.00 171 LEU A N 1
ATOM 1354 C CA . LEU A 1 171 ? 0.577 -12.610 -0.035 1.00 88.00 171 LEU A CA 1
ATOM 1355 C C . LEU A 1 171 ? -0.055 -14.015 -0.164 1.00 88.00 171 LEU A C 1
ATOM 1357 O O . LEU A 1 171 ? -1.211 -14.097 -0.593 1.00 88.00 171 LEU A O 1
ATOM 1361 N N . PRO A 1 172 ? 0.618 -15.130 0.203 1.00 90.50 172 PRO A N 1
ATOM 1362 C CA . PRO A 1 172 ? 0.060 -16.471 -0.003 1.00 90.50 172 PRO A CA 1
ATOM 1363 C C . PRO A 1 172 ? -1.289 -16.733 0.690 1.00 90.50 172 PRO A C 1
ATOM 1365 O O . PRO A 1 172 ? -2.170 -17.304 0.037 1.00 90.50 172 PRO A O 1
ATOM 1368 N N . PRO A 1 173 ? -1.531 -16.305 1.949 1.00 86.75 173 PRO A N 1
ATOM 1369 C CA . PRO A 1 173 ? -2.835 -16.471 2.594 1.00 86.75 173 PRO A CA 1
ATOM 1370 C C . PRO A 1 173 ? -3.974 -15.781 1.831 1.00 86.75 173 PRO A C 1
ATOM 1372 O O . PRO A 1 173 ? -5.058 -16.353 1.700 1.00 86.75 173 PRO A O 1
ATOM 1375 N N . LEU A 1 174 ? -3.721 -14.592 1.272 1.00 88.75 174 LEU A N 1
ATOM 1376 C CA . LEU A 1 174 ? -4.700 -13.843 0.478 1.00 88.75 174 LEU A CA 1
ATOM 1377 C C . LEU A 1 174 ? -5.007 -14.564 -0.838 1.00 88.75 174 LEU A C 1
ATOM 1379 O O . LEU A 1 174 ? -6.171 -14.832 -1.148 1.00 88.75 174 LEU A O 1
ATOM 1383 N N . LEU A 1 175 ? -3.964 -14.943 -1.583 1.00 87.88 175 LEU A N 1
ATOM 1384 C CA . LEU A 1 175 ? -4.116 -15.638 -2.862 1.00 87.88 175 LEU A CA 1
ATOM 1385 C C . LEU A 1 175 ? -4.775 -17.009 -2.700 1.00 87.88 175 LEU A C 1
ATOM 1387 O O . LEU A 1 175 ? -5.575 -17.397 -3.544 1.00 87.88 175 LEU A O 1
ATOM 1391 N N . THR A 1 176 ? -4.522 -17.714 -1.594 1.00 87.94 176 THR A N 1
ATOM 1392 C CA . THR A 1 176 ? -5.138 -19.022 -1.313 1.00 87.94 176 THR A CA 1
ATOM 1393 C C . THR A 1 176 ? -6.663 -18.929 -1.275 1.00 87.94 176 THR A C 1
ATOM 1395 O O . THR A 1 176 ? -7.355 -19.768 -1.852 1.00 87.94 176 THR A O 1
ATOM 1398 N N . ARG A 1 177 ? -7.218 -17.887 -0.642 1.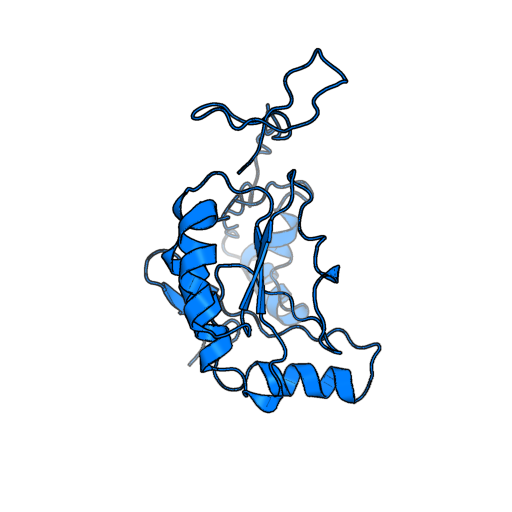00 87.44 177 ARG A N 1
ATOM 1399 C CA . ARG A 1 177 ? -8.676 -17.687 -0.581 1.00 87.44 177 ARG A CA 1
ATOM 1400 C C . ARG A 1 177 ? -9.282 -17.428 -1.959 1.00 87.44 177 ARG A C 1
ATOM 1402 O O . ARG A 1 177 ? -10.362 -17.939 -2.250 1.00 87.44 177 ARG A O 1
ATOM 1409 N N . ILE A 1 178 ? -8.572 -16.686 -2.805 1.00 90.94 178 ILE A N 1
ATOM 1410 C CA . ILE A 1 178 ? -8.997 -16.364 -4.173 1.00 90.94 178 ILE A CA 1
ATOM 1411 C C . ILE A 1 178 ? -8.866 -17.591 -5.087 1.00 90.94 178 ILE A C 1
ATOM 1413 O O . ILE A 1 178 ? -9.759 -17.855 -5.888 1.00 90.94 178 ILE A O 1
ATOM 1417 N N . ALA A 1 179 ? -7.809 -18.389 -4.924 1.00 86.69 179 ALA A N 1
ATOM 1418 C CA . ALA A 1 179 ? -7.596 -19.622 -5.678 1.00 86.69 179 ALA A CA 1
ATOM 1419 C C . ALA A 1 179 ? -8.694 -20.665 -5.412 1.00 86.69 179 ALA A C 1
ATOM 1421 O O . ALA A 1 179 ? -9.155 -21.323 -6.342 1.00 86.69 179 ALA A O 1
ATOM 1422 N N . LEU A 1 180 ? -9.161 -20.781 -4.162 1.00 90.75 180 LEU A N 1
ATOM 1423 C CA . LEU A 1 180 ? -10.281 -21.661 -3.805 1.00 90.75 180 LEU A CA 1
ATOM 1424 C C . LEU A 1 180 ? -11.608 -21.200 -4.421 1.00 90.75 180 LEU A C 1
ATOM 1426 O O . LEU A 1 180 ? -12.445 -22.024 -4.787 1.00 90.75 180 LEU A O 1
ATOM 1430 N N . ASN A 1 181 ? -11.822 -19.888 -4.523 1.00 91.31 181 ASN A N 1
ATOM 1431 C CA . ASN A 1 181 ? -13.011 -19.324 -5.145 1.00 91.31 181 ASN A CA 1
ATOM 1432 C C . ASN A 1 181 ? -12.709 -17.956 -5.765 1.00 91.31 181 ASN A C 1
ATOM 1434 O O . ASN A 1 181 ? -12.630 -16.950 -5.058 1.00 91.31 181 ASN A O 1
ATOM 1438 N N . ARG A 1 182 ? -12.677 -17.912 -7.104 1.00 91.88 182 ARG A N 1
ATOM 1439 C CA . ARG A 1 182 ? -12.417 -16.712 -7.925 1.00 91.88 182 ARG A CA 1
ATOM 1440 C C . ARG A 1 182 ? -13.388 -15.541 -7.725 1.00 91.88 182 ARG A C 1
ATOM 1442 O O . ARG A 1 182 ? -13.161 -14.474 -8.280 1.00 91.88 182 ARG A O 1
ATOM 1449 N N . LYS A 1 183 ? -14.501 -15.742 -7.009 1.00 93.06 183 LYS A N 1
ATOM 1450 C CA . LYS A 1 183 ? -15.450 -14.678 -6.632 1.00 93.06 183 LYS A CA 1
ATOM 1451 C C . LYS A 1 183 ? -15.136 -14.053 -5.266 1.00 93.06 183 LYS A C 1
ATOM 1453 O O . LYS A 1 183 ? -15.890 -13.203 -4.805 1.00 93.06 183 LYS A O 1
ATOM 1458 N N . THR A 1 184 ? -14.071 -14.496 -4.602 1.00 90.75 184 THR A N 1
ATOM 1459 C CA . THR A 1 184 ? -13.659 -13.998 -3.287 1.00 90.75 184 THR A CA 1
ATOM 1460 C C . THR A 1 184 ? -12.837 -12.727 -3.433 1.00 90.75 184 THR A C 1
ATOM 1462 O O . THR A 1 184 ? -11.865 -12.705 -4.184 1.00 90.75 184 THR A O 1
ATOM 1465 N N . LEU A 1 185 ? -13.184 -11.702 -2.656 1.00 91.38 185 LEU A N 1
ATOM 1466 C CA . LEU A 1 185 ? -12.299 -10.583 -2.350 1.00 91.38 185 LEU A CA 1
ATOM 1467 C C . LEU A 1 185 ? -11.604 -10.889 -1.017 1.00 91.38 185 LEU A C 1
ATOM 1469 O O . LEU A 1 185 ? -12.281 -11.135 -0.020 1.00 91.38 185 LEU A O 1
ATOM 1473 N N . ALA A 1 186 ? -10.273 -10.909 -1.001 1.00 88.12 186 ALA A N 1
ATOM 1474 C CA . ALA A 1 186 ? -9.489 -11.093 0.219 1.00 88.12 186 ALA A CA 1
ATOM 1475 C C . ALA A 1 186 ? -8.910 -9.746 0.667 1.00 88.12 186 ALA A C 1
ATOM 1477 O O . ALA A 1 186 ? -8.351 -9.018 -0.151 1.00 88.12 186 ALA A O 1
ATOM 1478 N N . VAL A 1 187 ? -9.032 -9.431 1.956 1.00 92.12 187 VAL A N 1
ATOM 1479 C CA . VAL A 1 187 ? -8.503 -8.203 2.565 1.00 92.12 187 VAL A CA 1
ATOM 1480 C C . VAL A 1 187 ? -7.584 -8.613 3.719 1.00 92.12 187 VAL A C 1
ATOM 1482 O O . VAL A 1 187 ? -7.981 -9.475 4.509 1.00 92.12 187 VAL A O 1
ATOM 1485 N N . PRO A 1 188 ? -6.356 -8.074 3.810 1.00 89.75 188 PRO A N 1
ATOM 1486 C CA . PRO A 1 188 ? -5.480 -8.354 4.937 1.00 89.75 188 PRO A CA 1
ATOM 1487 C C . PRO A 1 188 ? -5.985 -7.666 6.206 1.00 89.75 188 PRO A C 1
ATOM 1489 O O . PRO A 1 188 ? -6.742 -6.697 6.158 1.00 89.75 188 PRO A O 1
ATOM 1492 N N . ILE A 1 189 ? -5.497 -8.133 7.350 1.00 88.88 189 ILE A N 1
ATOM 1493 C CA . ILE A 1 189 ? -5.512 -7.314 8.561 1.00 88.88 189 ILE A CA 1
ATOM 1494 C C . ILE A 1 189 ? -4.582 -6.121 8.318 1.00 88.88 189 ILE A C 1
ATOM 1496 O O . ILE A 1 189 ? -3.471 -6.300 7.817 1.00 88.88 189 ILE A O 1
ATOM 1500 N N . VAL A 1 190 ? -5.046 -4.917 8.649 1.00 89.81 190 VAL A N 1
ATOM 1501 C CA . VAL A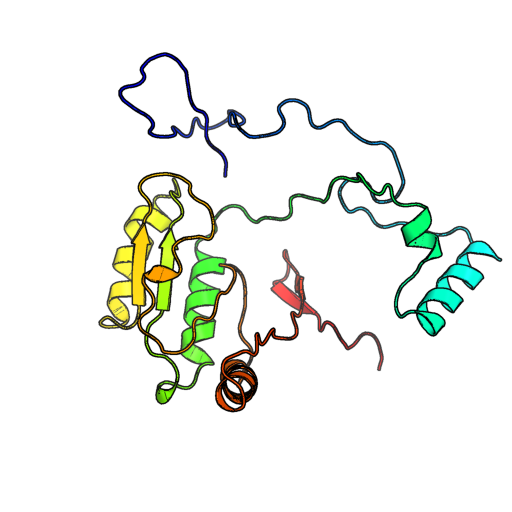 1 190 ? -4.286 -3.678 8.459 1.00 89.81 190 VAL A CA 1
ATOM 1502 C C . VAL A 1 190 ? -3.838 -3.163 9.821 1.00 89.81 190 VAL A C 1
ATOM 1504 O O . VAL A 1 190 ? -4.633 -2.596 10.568 1.00 89.81 190 VAL A O 1
ATOM 1507 N N . ASP A 1 191 ? -2.562 -3.376 10.131 1.00 88.19 191 ASP A N 1
ATOM 1508 C CA . ASP A 1 191 ? -1.911 -2.802 11.307 1.00 88.19 191 ASP A CA 1
ATOM 1509 C C . ASP A 1 191 ? -1.605 -1.310 11.089 1.00 88.19 191 ASP A C 1
ATOM 1511 O O . ASP A 1 191 ? -1.399 -0.847 9.962 1.00 88.19 191 ASP A O 1
ATOM 1515 N N . GLY A 1 192 ? -1.570 -0.538 12.176 1.00 86.81 192 GLY A N 1
ATOM 1516 C CA . GLY A 1 192 ? -1.238 0.882 12.125 1.00 86.81 192 GLY A CA 1
ATOM 1517 C C . GLY A 1 192 ? 0.273 1.104 12.094 1.00 86.81 192 GLY A C 1
ATOM 1518 O O . GLY A 1 192 ? 0.999 0.500 12.874 1.00 86.81 192 GLY A O 1
ATOM 1519 N N . ILE A 1 193 ? 0.755 2.021 11.257 1.00 82.94 193 ILE A N 1
ATOM 1520 C CA . ILE A 1 193 ? 2.134 2.528 11.333 1.00 82.94 193 ILE A CA 1
ATOM 1521 C C . ILE A 1 193 ? 2.067 3.954 11.877 1.00 82.94 193 ILE A C 1
ATOM 1523 O O . ILE A 1 193 ? 1.443 4.827 11.272 1.00 82.94 193 ILE A O 1
ATOM 1527 N N . GLU A 1 194 ? 2.674 4.191 13.040 1.00 83.75 194 GLU A N 1
ATOM 1528 C CA . GLU A 1 194 ? 2.711 5.511 13.673 1.00 83.75 194 GLU A CA 1
ATOM 1529 C C . GLU A 1 194 ? 3.485 6.489 12.774 1.00 83.75 194 GLU A C 1
ATOM 1531 O O . GLU A 1 194 ? 4.584 6.197 12.315 1.00 83.75 194 GLU A O 1
ATOM 1536 N N . TRP A 1 195 ? 2.909 7.647 12.464 1.00 80.94 195 TRP A N 1
ATOM 1537 C CA . TRP A 1 195 ? 3.398 8.508 11.382 1.00 80.94 195 TRP A CA 1
ATOM 1538 C C . TRP A 1 195 ? 4.707 9.247 11.709 1.00 80.94 195 TRP A C 1
ATOM 1540 O O . TRP A 1 195 ? 5.413 9.661 10.787 1.00 80.94 195 TRP A O 1
ATOM 1550 N N . ASN A 1 196 ? 5.033 9.434 12.990 1.00 75.12 196 ASN A N 1
ATOM 1551 C CA . ASN A 1 196 ? 6.213 10.158 13.456 1.00 75.12 196 ASN A CA 1
ATOM 1552 C C . ASN A 1 196 ? 7.385 9.212 13.767 1.00 75.12 196 ASN A C 1
ATOM 1554 O O . ASN A 1 196 ? 8.526 9.498 13.405 1.00 75.12 196 ASN A O 1
ATOM 1558 N N . THR A 1 197 ? 7.120 8.078 14.416 1.00 80.81 197 THR A N 1
ATOM 1559 C CA . THR A 1 197 ? 8.138 7.098 14.829 1.00 80.81 197 THR A CA 1
ATOM 1560 C C . THR A 1 197 ? 8.265 5.923 13.867 1.00 80.81 197 THR A C 1
ATOM 1562 O O . THR A 1 197 ? 9.269 5.213 13.909 1.00 80.81 197 THR A O 1
ATOM 1565 N N . LEU A 1 198 ? 7.274 5.720 12.991 1.00 82.88 198 LEU A N 1
ATOM 1566 C CA . LEU A 1 198 ? 7.135 4.548 12.119 1.00 82.88 198 LEU A CA 1
ATOM 1567 C C . LEU A 1 198 ? 7.028 3.233 12.903 1.00 82.88 198 LEU A C 1
ATOM 1569 O O . LEU A 1 198 ? 7.299 2.163 12.361 1.00 82.88 198 LEU A O 1
ATOM 1573 N N . GLN A 1 199 ? 6.619 3.305 14.174 1.00 85.69 199 GLN A N 1
ATOM 1574 C CA . GLN A 1 199 ? 6.331 2.135 14.993 1.00 85.69 199 GLN A CA 1
ATOM 1575 C C . GLN A 1 199 ? 5.102 1.400 14.455 1.00 85.69 199 GLN A C 1
ATOM 1577 O O . GLN A 1 199 ? 4.068 2.009 14.186 1.00 85.69 199 GLN A O 1
ATOM 1582 N N . HIS A 1 200 ? 5.213 0.080 14.331 1.00 83.31 200 HIS A N 1
ATOM 1583 C CA . HIS A 1 200 ? 4.094 -0.783 13.967 1.00 83.31 200 HIS A CA 1
ATOM 1584 C C . HIS A 1 200 ? 3.240 -1.056 15.210 1.00 83.31 200 HIS A C 1
ATOM 1586 O O . HIS A 1 200 ? 3.752 -1.496 16.240 1.00 83.31 200 HIS A O 1
ATOM 1592 N N . ASN A 1 201 ? 1.942 -0.800 15.101 1.00 83.44 201 ASN A N 1
ATOM 1593 C CA . ASN A 1 201 ? 0.935 -1.003 16.130 1.00 83.44 201 ASN A CA 1
ATOM 1594 C C . ASN A 1 201 ? -0.036 -2.073 15.636 1.00 83.44 201 ASN A C 1
ATOM 1596 O O . ASN A 1 201 ? -0.774 -1.847 14.675 1.00 83.44 201 ASN A O 1
ATOM 1600 N N . SER A 1 202 ? -0.027 -3.236 16.288 1.00 78.81 202 SER A N 1
ATOM 1601 C CA . SER A 1 202 ? -0.912 -4.329 15.896 1.00 78.81 202 SER A CA 1
ATOM 1602 C C . SER A 1 202 ? -2.375 -3.942 16.098 1.00 78.81 202 SER A C 1
ATOM 1604 O O . SER A 1 202 ? -2.751 -3.455 17.165 1.00 78.81 202 SER A O 1
ATOM 1606 N N . ALA A 1 203 ? -3.209 -4.234 15.104 1.00 68.25 203 ALA A N 1
ATOM 1607 C CA . ALA A 1 203 ? -4.653 -4.071 15.177 1.00 68.25 203 ALA A CA 1
ATOM 1608 C C . ALA A 1 203 ? -5.302 -4.969 16.250 1.00 68.25 203 ALA A C 1
ATOM 1610 O O . ALA A 1 203 ? -6.429 -4.697 16.656 1.00 68.25 203 ALA A O 1
ATOM 1611 N N . TYR A 1 204 ? -4.606 -6.017 16.720 1.00 60.06 204 TYR A N 1
ATOM 1612 C CA . TYR A 1 204 ? -5.177 -7.050 17.595 1.00 60.06 204 TYR A CA 1
ATOM 1613 C C . TYR A 1 204 ? -4.480 -7.258 18.949 1.00 60.06 204 TYR A C 1
ATOM 1615 O O . TYR A 1 204 ? -4.917 -8.128 19.697 1.00 60.06 204 TYR A O 1
ATOM 1623 N N . PHE A 1 205 ? -3.462 -6.476 19.332 1.00 48.34 205 PHE A N 1
ATOM 1624 C CA . PHE A 1 205 ? -2.792 -6.680 20.629 1.00 48.34 205 PHE A CA 1
ATOM 1625 C C . PHE A 1 205 ? -2.578 -5.389 21.422 1.00 48.34 205 PHE A C 1
ATOM 1627 O O . PHE A 1 205 ? -1.532 -4.749 21.357 1.00 48.34 205 PHE A O 1
ATOM 1634 N N . GLY A 1 206 ? -3.586 -5.071 22.237 1.00 44.03 206 GLY A N 1
ATOM 1635 C CA . GLY A 1 206 ? -3.510 -4.177 23.393 1.00 44.03 206 GLY A CA 1
ATOM 1636 C C . GLY A 1 206 ? -3.714 -4.935 24.710 1.00 44.03 206 GLY A C 1
ATOM 1637 O O . GLY A 1 206 ? -4.502 -4.499 25.541 1.00 44.03 206 GLY A O 1
ATOM 1638 N N . GLY A 1 207 ? -3.065 -6.091 24.891 1.00 45.56 207 GLY A N 1
ATOM 1639 C CA . GLY A 1 207 ? -3.190 -6.857 26.132 1.00 45.56 207 GLY A CA 1
ATOM 1640 C C . GLY A 1 207 ? -2.298 -8.091 26.205 1.00 45.56 207 GLY A C 1
ATOM 1641 O O . GLY A 1 207 ? -2.710 -9.168 25.783 1.00 45.56 207 GLY A O 1
ATOM 1642 N N . THR A 1 208 ? -1.113 -7.922 26.789 1.00 34.62 208 THR A N 1
ATOM 1643 C CA . THR A 1 208 ? -0.462 -8.894 27.687 1.00 34.62 208 THR A CA 1
ATOM 1644 C C . THR A 1 208 ? 0.322 -8.121 28.728 1.00 34.62 208 THR A C 1
ATOM 1646 O O . THR A 1 208 ? 1.092 -7.233 28.292 1.00 34.62 208 THR A O 1
#

Sequence (208 aa):
MIYQNVKNDSSNLEPIMIKGILGNYEPKNLVKIPGPGENGEGVSLKDGEEKQRGEKSVDDYGFNEVASEKISLDRHARDTKPKECWSTLVRTFHSVINTSPKELLKDIILVDDYSDKEHITVRLPEYIKKWNGLAKYVRTKQRVGLVEARAAQGDVIVILDAHCECVTNWLPPLLTRIALNRKTLAVPIVDGIEWNTLQHNSAYFGGT

Organism: NCBI:txid392030